Protein AF-K0ES56-F1 (afdb_monomer)

Radius of gyration: 29.02 Å; Cα contacts (8 Å, |Δi|>4): 402; chains: 1; bounding box: 97×45×98 Å

Sequence (326 aa):
MNGPAEAMTGQQAKAPVVPPVAVTPDPGATSAAQTEALGTAVRRTARFLVPAACAVLLVLAQISYPLTSGTGRDRVTVVVVLLSAGTALVHATATRGLRFALGFAVIVSGLGLLAEIVGTATGLPFGCYAYATDRLGPALSGVPLVVALAWTGGLYPVWVVAGLLARGPARRIGLTAIGAVGWDLFLDPQMVADGQWTWCATDAGLPGLAHIPYTNYLGWFGVALVMGALLTVWDRRTAAYAGLDTLSAGLDRTDPGSDPETDVLVPVAVFLWTWLGSALAHAVFLGLPYSACYGGIGLGLLGVPLLLRYRRPHEKRGLRAGRTAR

pLDDT: mean 86.09, std 18.49, range [36.62, 98.81]

Nearest PDB structures (foldseek):
  7a27-assembly1_GGG  TM=2.000E-01  e=6.702E+00  Serratia marcescens
  6ob6-assembly2_B  TM=1.885E-01  e=7.934E+00  Homo sapiens

Structure (mmCIF, N/CA/C/O backbone):
data_AF-K0ES56-F1
#
_entry.id   AF-K0ES56-F1
#
loop_
_atom_site.group_PDB
_atom_site.id
_atom_site.type_symbol
_atom_site.label_atom_id
_atom_site.label_alt_id
_atom_site.label_comp_id
_atom_site.label_asym_id
_atom_site.label_entity_id
_atom_site.label_seq_id
_atom_site.pdbx_PDB_ins_code
_atom_site.Cartn_x
_atom_site.Cartn_y
_atom_site.Cartn_z
_atom_site.occupancy
_atom_site.B_iso_or_equiv
_atom_site.auth_seq_id
_atom_site.auth_comp_id
_atom_site.auth_asym_id
_atom_site.auth_atom_id
_atom_site.pdbx_PDB_model_num
ATOM 1 N N . MET A 1 1 ? -76.521 -5.570 78.004 1.00 42.41 1 MET A N 1
ATOM 2 C CA . MET A 1 1 ? -75.112 -5.503 77.565 1.00 42.41 1 MET A CA 1
ATOM 3 C C . MET A 1 1 ? -75.120 -5.100 76.103 1.00 42.41 1 MET A C 1
ATOM 5 O O . MET A 1 1 ? -75.563 -5.910 75.310 1.00 42.41 1 MET A O 1
ATOM 9 N N . ASN A 1 2 ? -74.802 -3.841 75.792 1.00 44.53 2 ASN A N 1
ATOM 10 C CA . ASN A 1 2 ? -74.449 -3.309 74.464 1.00 44.53 2 ASN A CA 1
ATOM 11 C C . ASN A 1 2 ? -74.170 -1.811 74.666 1.00 44.53 2 ASN A C 1
ATOM 13 O O . ASN A 1 2 ? -75.103 -1.022 74.789 1.00 44.53 2 ASN A O 1
ATOM 17 N N . GLY A 1 3 ? -72.894 -1.450 74.824 1.00 40.41 3 GLY A N 1
ATOM 18 C CA . GLY A 1 3 ? -72.442 -0.056 74.866 1.00 40.41 3 GLY A CA 1
ATOM 19 C C . GLY A 1 3 ? -72.172 0.465 73.448 1.00 40.41 3 GLY A C 1
ATOM 20 O O . GLY A 1 3 ? -71.835 -0.343 72.578 1.00 40.41 3 GLY A O 1
ATOM 21 N N . PRO A 1 4 ? -72.324 1.772 73.178 1.00 53.53 4 PRO A N 1
ATOM 22 C CA . PRO A 1 4 ? -72.030 2.330 71.868 1.00 53.53 4 PRO A CA 1
ATOM 23 C C . PRO A 1 4 ? -70.529 2.618 71.730 1.00 53.53 4 PRO A C 1
ATOM 25 O O . PRO A 1 4 ? -69.885 3.106 72.656 1.00 53.53 4 PRO A O 1
ATOM 28 N N . ALA A 1 5 ? -69.984 2.300 70.558 1.00 49.34 5 ALA A N 1
ATOM 29 C CA . ALA A 1 5 ? -68.616 2.612 70.173 1.00 49.34 5 ALA A CA 1
ATOM 30 C C . ALA A 1 5 ? -68.493 4.103 69.816 1.00 49.34 5 ALA A C 1
ATOM 32 O O . ALA A 1 5 ? -69.126 4.574 68.870 1.00 49.34 5 ALA A O 1
ATOM 33 N N . GLU A 1 6 ? -67.666 4.836 70.562 1.00 47.91 6 GLU A N 1
ATOM 34 C CA . GLU A 1 6 ? -67.209 6.175 70.195 1.00 47.91 6 GLU A CA 1
ATOM 35 C C . GLU A 1 6 ? -66.194 6.082 69.049 1.00 47.91 6 GLU A C 1
ATOM 37 O O . GLU A 1 6 ? -65.133 5.465 69.160 1.00 47.91 6 GLU A O 1
ATOM 42 N N . ALA A 1 7 ? -66.530 6.714 67.926 1.00 48.22 7 ALA A N 1
ATOM 43 C CA . ALA A 1 7 ? -65.630 6.899 66.801 1.00 48.22 7 ALA A CA 1
ATOM 44 C C . ALA A 1 7 ? -64.609 8.003 67.130 1.00 48.22 7 ALA A C 1
ATOM 46 O O . ALA A 1 7 ? -64.919 9.196 67.093 1.00 48.22 7 ALA A O 1
ATOM 47 N N . MET A 1 8 ? -63.369 7.607 67.425 1.00 45.78 8 MET A N 1
ATOM 48 C CA . MET A 1 8 ? -62.225 8.518 67.471 1.00 45.78 8 MET A CA 1
ATOM 49 C C . MET A 1 8 ? -61.918 9.027 66.059 1.00 45.78 8 MET A C 1
ATOM 51 O O . MET A 1 8 ? -61.350 8.320 65.227 1.00 45.78 8 MET A O 1
ATOM 55 N N . THR A 1 9 ? -62.270 10.284 65.797 1.00 47.97 9 THR A N 1
ATOM 56 C CA . THR A 1 9 ? -61.875 10.991 64.575 1.00 47.97 9 THR A CA 1
ATOM 57 C C . THR A 1 9 ? -60.461 11.536 64.779 1.00 47.97 9 THR A C 1
ATOM 59 O O . THR A 1 9 ? -60.264 12.600 65.359 1.00 47.97 9 THR A O 1
ATOM 62 N N . GLY A 1 10 ? -59.453 10.769 64.358 1.00 44.12 10 GLY A N 1
ATOM 63 C CA . GLY A 1 10 ? -58.055 11.198 64.358 1.00 44.12 10 GLY A CA 1
ATOM 64 C C . GLY A 1 10 ? -57.799 12.230 63.261 1.00 44.12 10 GLY A C 1
ATOM 65 O O . GLY A 1 10 ? -57.693 11.888 62.085 1.00 44.12 10 GLY A O 1
ATOM 66 N N . GLN A 1 11 ? -57.685 13.499 63.641 1.00 47.78 11 GLN A N 1
ATOM 67 C CA . GLN A 1 11 ? -57.279 14.582 62.752 1.00 47.78 11 GLN A CA 1
ATOM 68 C C . GLN A 1 11 ? -55.759 14.503 62.524 1.00 47.78 11 GLN A C 1
ATOM 70 O O . GLN A 1 11 ? -54.969 14.979 63.335 1.00 47.78 11 GLN A O 1
ATOM 75 N N . GLN A 1 12 ? -55.335 13.858 61.431 1.00 52.88 12 GLN A N 1
ATOM 76 C CA . GLN A 1 12 ? -53.939 13.892 60.984 1.00 52.88 12 GLN A CA 1
ATOM 77 C C . GLN A 1 12 ? -53.568 15.321 60.564 1.00 52.88 12 GLN A C 1
ATOM 79 O O . GLN A 1 12 ? -54.097 15.861 59.590 1.00 52.88 12 GLN A O 1
ATOM 84 N N . ALA A 1 13 ? -52.641 15.935 61.298 1.00 51.59 13 ALA A N 1
ATOM 85 C CA . ALA A 1 13 ? -52.023 17.197 60.922 1.00 51.59 13 ALA A CA 1
ATOM 86 C C . ALA A 1 13 ? -51.218 17.015 59.620 1.00 51.59 13 ALA A C 1
ATOM 88 O O . ALA A 1 13 ? -50.239 16.269 59.580 1.00 51.59 13 ALA A O 1
ATOM 89 N N . LYS A 1 14 ? -51.632 17.697 58.544 1.00 55.31 14 LYS A N 1
ATOM 90 C CA . LYS A 1 14 ? -50.842 17.832 57.310 1.00 55.31 14 LYS A CA 1
ATOM 91 C C . LYS A 1 14 ? -49.545 18.580 57.632 1.00 55.31 14 LYS A C 1
ATOM 93 O O . LYS A 1 14 ? -49.592 19.751 57.999 1.00 55.31 14 LYS A O 1
ATOM 98 N N . ALA A 1 15 ? -48.401 17.919 57.462 1.00 55.81 15 ALA A N 1
ATOM 99 C CA . ALA A 1 15 ? -47.103 18.586 57.458 1.00 55.81 15 ALA A CA 1
ATOM 100 C C . ALA A 1 15 ? -47.047 19.630 56.319 1.00 55.81 15 ALA A C 1
ATOM 102 O O . ALA A 1 15 ? -47.597 19.379 55.240 1.00 55.81 15 ALA A O 1
ATOM 103 N N . PRO A 1 16 ? -46.410 20.796 56.526 1.00 55.25 16 PRO A N 1
ATOM 104 C CA . PRO A 1 16 ? -46.281 21.805 55.485 1.00 55.25 16 PRO A CA 1
ATOM 105 C C . PRO A 1 16 ? -45.383 21.281 54.358 1.00 55.25 16 PRO A C 1
ATOM 107 O O . PRO A 1 16 ? -44.242 20.879 54.583 1.00 55.25 16 PRO A O 1
ATOM 110 N N . VAL A 1 17 ? -45.907 21.286 53.131 1.00 61.56 17 VAL A N 1
ATOM 111 C CA . VAL A 1 17 ? -45.130 21.019 51.916 1.00 61.56 17 VAL A CA 1
ATOM 112 C C . VAL A 1 17 ? -44.228 22.230 51.678 1.00 61.56 17 VAL A C 1
ATOM 114 O O . VAL A 1 17 ? -44.701 23.286 51.264 1.00 61.56 17 VAL A O 1
ATOM 117 N N . VAL A 1 18 ? -42.937 22.093 51.979 1.00 61.94 18 VAL A N 1
ATOM 118 C CA . VAL A 1 18 ? -41.919 23.089 51.616 1.00 61.94 18 VAL A CA 1
ATOM 119 C C . VAL A 1 18 ? -41.764 23.053 50.088 1.00 61.94 18 VAL A C 1
ATOM 121 O O . VAL A 1 18 ? -41.494 21.977 49.549 1.00 61.94 18 VAL A O 1
ATOM 124 N N . PRO A 1 19 ? -41.960 24.170 49.362 1.00 61.25 19 PRO A N 1
ATOM 125 C CA . PRO A 1 19 ? -41.738 24.190 47.922 1.00 61.25 19 PRO A CA 1
ATOM 126 C C . PRO A 1 19 ? -40.253 23.917 47.634 1.00 61.25 19 PRO A C 1
ATOM 128 O O . PRO A 1 19 ? -39.395 24.372 48.397 1.00 61.25 19 PRO A O 1
ATOM 131 N N . PRO A 1 20 ? -39.915 23.17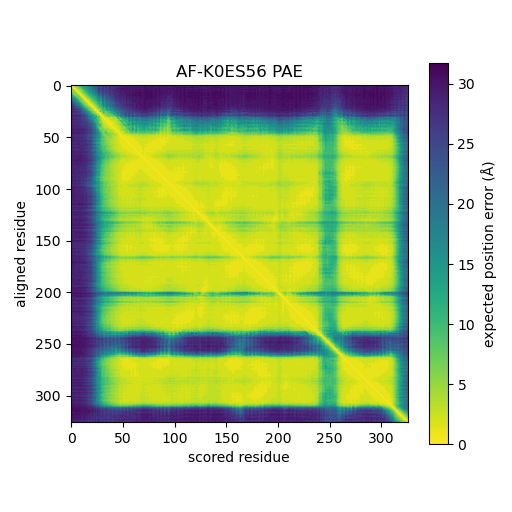9 46.562 1.00 62.56 20 PRO A N 1
ATOM 132 C CA . PRO A 1 20 ? -38.523 22.943 46.213 1.00 62.56 20 PRO A CA 1
ATOM 133 C C . PRO A 1 20 ? -37.823 24.288 45.993 1.00 62.56 20 PRO A C 1
ATOM 135 O O . PRO A 1 20 ? -38.298 25.130 45.230 1.00 62.56 20 PRO A O 1
ATOM 138 N N . VAL A 1 21 ? -36.699 24.493 46.683 1.00 63.44 21 VAL A N 1
ATOM 139 C CA . VAL A 1 21 ? -35.820 25.643 46.456 1.00 63.44 21 VAL A CA 1
ATOM 140 C C . VAL A 1 21 ? -35.365 25.579 45.001 1.00 63.44 21 VAL A C 1
ATOM 142 O O . VAL A 1 21 ? -34.746 24.598 44.588 1.00 63.44 21 VAL A O 1
ATOM 145 N N . ALA A 1 22 ? -35.699 26.602 44.215 1.00 60.28 22 ALA A N 1
ATOM 146 C CA . ALA A 1 22 ? -35.198 26.738 42.857 1.00 60.28 22 ALA A CA 1
ATOM 147 C C . ALA A 1 22 ? -33.674 26.900 42.923 1.00 60.28 22 ALA A C 1
ATOM 149 O O . ALA A 1 22 ? -33.166 27.973 43.244 1.00 60.28 22 ALA A O 1
ATOM 150 N N . VAL A 1 23 ? -32.944 25.814 42.666 1.00 65.06 23 VAL A N 1
ATOM 151 C CA . VAL A 1 23 ? -31.493 25.854 42.485 1.00 65.06 23 VAL A CA 1
ATOM 152 C C . VAL A 1 23 ? -31.241 26.618 41.190 1.00 65.06 23 VAL A C 1
ATOM 154 O O . VAL A 1 23 ? -31.425 26.087 40.096 1.00 65.06 23 VAL A O 1
ATOM 157 N N . THR A 1 24 ? -30.877 27.893 41.306 1.00 64.44 24 THR A N 1
ATOM 158 C CA . THR A 1 24 ? -30.368 28.669 40.175 1.00 64.44 24 THR A CA 1
ATOM 159 C C . THR A 1 24 ? -29.113 27.970 39.650 1.00 64.44 24 THR A C 1
ATOM 161 O O . THR A 1 24 ? -28.205 27.728 40.451 1.00 64.44 24 THR A O 1
ATOM 164 N N . PRO A 1 25 ? -29.042 27.607 38.355 1.00 62.66 25 PRO A N 1
ATOM 165 C CA . PRO A 1 25 ? -27.861 26.953 37.807 1.00 62.66 25 PRO A CA 1
ATOM 166 C C . PRO A 1 25 ? -26.649 27.862 38.011 1.00 62.66 25 PRO A C 1
ATOM 168 O O . PRO A 1 25 ? -26.716 29.054 37.710 1.00 62.66 25 PRO A O 1
ATOM 171 N N . ASP A 1 26 ? -25.563 27.303 38.548 1.00 66.50 26 ASP A N 1
ATOM 172 C CA . ASP A 1 26 ? -24.324 28.041 38.778 1.00 66.50 26 ASP A CA 1
ATOM 173 C C . ASP A 1 26 ? -23.799 28.579 37.428 1.00 66.50 26 ASP A C 1
ATOM 175 O O . ASP A 1 26 ? -23.451 27.787 36.535 1.00 66.50 26 ASP A O 1
ATOM 179 N N . PRO A 1 27 ? -23.754 29.910 37.222 1.00 62.22 27 PRO A N 1
ATOM 180 C CA . PRO A 1 27 ? -23.264 30.487 35.974 1.00 62.22 27 PRO A CA 1
ATOM 181 C C . PRO A 1 27 ? -21.806 30.085 35.686 1.00 62.22 27 PRO A C 1
ATOM 183 O O . PRO A 1 27 ? -21.425 29.981 34.516 1.00 62.22 27 PRO A O 1
ATOM 186 N N . GLY A 1 28 ? -21.009 29.770 36.718 1.00 66.44 28 GLY A N 1
ATOM 187 C CA . GLY A 1 28 ? -19.646 29.257 36.569 1.00 66.44 28 GLY A CA 1
ATOM 188 C C . GLY A 1 28 ? -19.588 27.858 35.946 1.00 66.44 28 GLY A C 1
ATOM 189 O O . GLY A 1 28 ? -18.776 27.615 35.050 1.00 66.44 28 GLY A O 1
ATOM 190 N N . ALA A 1 29 ? -20.495 26.957 36.336 1.00 63.84 29 ALA A N 1
ATOM 191 C CA . ALA A 1 29 ? -20.568 25.600 35.789 1.00 63.84 29 ALA A CA 1
ATOM 192 C C . ALA A 1 29 ? -20.961 25.594 34.300 1.00 63.84 29 ALA A C 1
ATOM 194 O O . ALA A 1 29 ? -20.434 24.810 33.509 1.00 63.84 29 ALA A O 1
ATOM 195 N N . THR A 1 30 ? -21.835 26.522 33.899 1.00 65.00 30 THR A N 1
ATOM 196 C CA . THR A 1 30 ? -22.272 26.666 32.500 1.00 65.00 30 THR A CA 1
ATOM 197 C C . THR A 1 30 ? -21.125 27.153 31.604 1.00 65.00 30 THR A C 1
ATOM 199 O O . THR A 1 30 ? -20.931 26.629 30.508 1.00 65.00 30 THR A O 1
ATOM 202 N N . SER A 1 31 ? -20.313 28.099 32.090 1.00 77.06 31 SER A N 1
ATOM 203 C CA . SER A 1 31 ? -19.128 28.611 31.383 1.00 77.06 31 SER A CA 1
ATOM 204 C C . SER A 1 31 ? -18.031 27.548 31.213 1.00 77.06 31 SER A C 1
ATOM 206 O O . SER A 1 31 ? -17.474 27.386 30.122 1.00 77.06 31 SER A O 1
ATOM 208 N N . ALA A 1 32 ? -17.757 26.759 32.259 1.00 74.62 32 ALA A N 1
ATOM 209 C CA . ALA A 1 32 ? -16.781 25.669 32.199 1.00 74.62 32 ALA A CA 1
ATOM 210 C C . ALA A 1 32 ? -17.197 24.584 31.189 1.00 74.62 32 ALA A C 1
ATOM 212 O O . ALA A 1 32 ? -16.397 24.203 30.334 1.00 74.62 32 ALA A O 1
ATOM 213 N N . ALA A 1 33 ? -18.469 24.167 31.215 1.00 74.88 33 ALA A N 1
ATOM 214 C CA . ALA A 1 33 ? -19.010 23.191 30.270 1.00 74.88 33 ALA A CA 1
ATOM 215 C C . ALA A 1 33 ? -18.971 23.699 28.817 1.00 74.88 33 ALA A C 1
ATOM 217 O O . ALA A 1 33 ? -18.624 22.952 27.904 1.00 74.88 33 ALA A O 1
ATOM 218 N N . GLN A 1 34 ? -19.273 24.982 28.586 1.00 73.81 34 GLN A N 1
ATOM 219 C CA . GLN A 1 34 ? -19.158 25.599 27.259 1.00 73.81 34 GLN A CA 1
ATOM 220 C C . GLN A 1 34 ? -17.704 25.656 26.771 1.00 73.81 34 GLN A C 1
ATOM 222 O O . GLN A 1 34 ? -17.435 25.371 25.603 1.00 73.81 34 GLN A O 1
ATOM 227 N N . THR A 1 35 ? -16.761 25.975 27.659 1.00 77.75 35 THR A N 1
ATOM 228 C CA . THR A 1 35 ? -15.326 26.013 27.341 1.00 77.75 35 THR A CA 1
ATOM 229 C C . THR A 1 35 ? -14.795 24.618 27.001 1.00 77.75 35 THR A C 1
ATOM 231 O O . THR A 1 35 ? -14.059 24.446 26.026 1.00 77.75 35 THR A O 1
ATOM 234 N N . GLU A 1 36 ? -15.210 23.597 27.750 1.00 78.19 36 GLU A N 1
ATOM 235 C CA . GLU A 1 36 ? -14.865 22.200 27.485 1.00 78.19 36 GLU A CA 1
ATOM 236 C C . GLU A 1 36 ? -15.477 21.693 26.169 1.00 78.19 36 GLU A C 1
ATOM 238 O O . GLU A 1 36 ? -14.787 21.048 25.369 1.00 78.19 36 GLU A O 1
ATOM 243 N N . ALA A 1 37 ? -16.736 22.047 25.894 1.00 74.31 37 ALA A N 1
ATOM 244 C CA . ALA A 1 37 ? -17.409 21.731 24.638 1.00 74.31 37 ALA A CA 1
ATOM 245 C C . ALA A 1 37 ? -16.705 22.384 23.437 1.00 74.31 37 ALA A C 1
ATOM 247 O O . ALA A 1 37 ? -16.434 21.709 22.440 1.00 74.31 37 ALA A O 1
ATOM 248 N N . LEU A 1 38 ? -16.331 23.665 23.546 1.00 75.88 38 LEU A N 1
ATOM 249 C CA . LEU A 1 38 ? -15.592 24.380 22.504 1.00 75.88 38 LEU A CA 1
ATOM 250 C C . LEU A 1 38 ? -14.208 23.761 22.275 1.00 75.88 38 LEU A C 1
ATOM 252 O O . LEU A 1 38 ? -13.830 23.496 21.134 1.00 75.88 38 LEU A O 1
ATOM 256 N N . GLY A 1 39 ? -13.466 23.464 23.345 1.00 74.25 39 GLY A N 1
ATOM 257 C CA . GLY A 1 39 ? -12.164 22.803 23.250 1.00 74.25 39 GLY A CA 1
ATOM 258 C C . GLY A 1 39 ? -12.255 21.425 22.590 1.00 74.25 39 GLY A C 1
ATOM 259 O O . GLY A 1 39 ? -11.396 21.053 21.790 1.00 74.25 39 GLY A O 1
ATOM 260 N N . THR A 1 40 ? -13.322 20.677 22.871 1.00 74.31 40 THR A N 1
ATOM 261 C CA . THR A 1 40 ? -13.581 19.369 22.256 1.00 74.31 40 THR A CA 1
ATOM 262 C C . THR A 1 40 ? -13.939 19.502 20.778 1.00 74.31 40 THR A C 1
ATOM 264 O O . THR A 1 40 ? -13.397 18.758 19.958 1.00 74.31 40 THR A O 1
ATOM 267 N N . ALA A 1 41 ? -14.751 20.497 20.411 1.00 73.44 41 ALA A N 1
ATOM 268 C CA . ALA A 1 41 ? -15.061 20.806 19.019 1.00 73.44 41 ALA A CA 1
ATOM 269 C C . ALA A 1 41 ? -13.802 21.200 18.228 1.00 73.44 41 ALA A C 1
ATOM 271 O O . ALA A 1 41 ? -13.544 20.626 17.173 1.00 73.44 41 ALA A O 1
ATOM 272 N N . VAL A 1 42 ? -12.963 22.098 18.760 1.00 75.56 42 VAL A N 1
ATOM 273 C CA . VAL A 1 42 ? -11.698 22.508 18.120 1.00 75.56 42 VAL A CA 1
ATOM 274 C C . VAL A 1 42 ? -10.756 21.318 17.945 1.00 75.56 42 VAL A C 1
ATOM 276 O O . VAL A 1 42 ? -10.216 21.121 16.855 1.00 75.56 42 VAL A O 1
ATOM 279 N N . ARG A 1 43 ? -10.587 20.480 18.979 1.00 74.50 43 ARG A N 1
ATOM 280 C CA . ARG A 1 43 ? -9.770 19.259 18.882 1.00 74.50 43 ARG A CA 1
ATOM 281 C C . ARG A 1 43 ? -10.303 18.311 17.816 1.00 74.50 43 ARG A C 1
ATOM 283 O O . ARG A 1 43 ? -9.506 17.779 17.049 1.00 74.50 43 ARG A O 1
ATOM 290 N N . ARG A 1 44 ? -11.620 18.109 17.733 1.00 71.31 44 ARG A N 1
ATOM 291 C CA . ARG A 1 44 ? -12.225 17.260 16.698 1.00 71.31 44 ARG A CA 1
ATOM 292 C C . ARG A 1 44 ? -11.987 17.829 15.301 1.00 71.31 44 ARG A C 1
ATOM 294 O O . ARG A 1 44 ? -11.562 17.094 14.415 1.00 71.31 44 ARG A O 1
ATOM 301 N N . THR A 1 45 ? -12.192 19.128 15.117 1.00 75.31 45 THR A N 1
ATOM 302 C CA . THR A 1 45 ? -11.944 19.794 13.838 1.00 75.31 45 THR A CA 1
ATOM 303 C C . THR A 1 45 ? -10.476 19.663 13.432 1.00 75.31 45 THR A C 1
ATOM 305 O O . THR A 1 45 ? -10.187 19.238 12.318 1.00 75.31 45 THR A O 1
ATOM 308 N N . ALA A 1 46 ? -9.532 19.915 14.342 1.00 76.75 46 ALA A N 1
ATOM 309 C CA . ALA A 1 46 ? -8.104 19.747 14.074 1.00 76.75 46 ALA A CA 1
ATOM 310 C C . ALA A 1 46 ? -7.723 18.286 13.758 1.00 76.75 46 ALA A C 1
ATOM 312 O O . ALA A 1 46 ? -6.927 18.048 12.848 1.00 76.75 46 ALA A O 1
ATOM 313 N N . ARG A 1 47 ? -8.325 17.303 14.452 1.00 79.88 47 ARG A N 1
ATOM 314 C CA . ARG A 1 47 ? -8.123 15.862 14.194 1.00 79.88 47 ARG A CA 1
ATOM 315 C C . ARG A 1 47 ? -8.463 15.470 12.756 1.00 79.88 47 ARG A C 1
ATOM 317 O O . ARG A 1 47 ? -7.834 14.551 12.247 1.00 79.88 47 ARG A O 1
ATOM 324 N N . PHE A 1 48 ? -9.408 16.154 12.113 1.00 84.62 48 PHE A N 1
ATOM 325 C CA . PHE A 1 48 ? -9.753 15.926 10.709 1.00 84.62 48 PHE A CA 1
ATOM 326 C C . PHE A 1 48 ? -8.965 16.828 9.748 1.00 84.62 48 PHE A C 1
ATOM 328 O O . PHE A 1 48 ? -8.408 16.343 8.763 1.00 84.62 48 PHE A O 1
ATOM 335 N N . LEU A 1 49 ? -8.879 18.132 10.036 1.00 90.88 49 LEU A N 1
ATOM 336 C CA . LEU A 1 49 ? -8.280 19.113 9.128 1.00 90.88 49 LEU A CA 1
ATOM 337 C C . LEU A 1 49 ? -6.793 18.862 8.875 1.00 90.88 49 LEU A C 1
ATOM 339 O O . LEU A 1 49 ? -6.346 19.040 7.746 1.00 90.88 49 LEU A O 1
ATOM 343 N N . VAL A 1 50 ? -6.025 18.438 9.886 1.00 92.81 50 VAL A N 1
ATOM 344 C CA . VAL A 1 50 ? -4.582 18.215 9.706 1.00 92.81 50 VAL A CA 1
ATOM 345 C C . VAL A 1 50 ? -4.315 17.023 8.772 1.00 92.81 50 VAL A C 1
ATOM 347 O O . VAL A 1 50 ? -3.635 17.229 7.766 1.00 92.81 50 VAL A O 1
ATOM 350 N N . PRO A 1 51 ? -4.874 15.811 8.993 1.00 93.81 51 PRO A N 1
ATOM 351 C CA . PRO A 1 51 ? -4.729 14.736 8.014 1.00 93.81 51 PRO A CA 1
ATOM 352 C C . PRO A 1 51 ? -5.302 15.088 6.634 1.00 93.81 51 PRO A C 1
ATOM 354 O O . PRO A 1 51 ? -4.712 14.703 5.627 1.00 93.81 51 PRO A O 1
ATOM 357 N N . ALA A 1 52 ? -6.416 15.826 6.566 1.00 95.94 52 ALA A N 1
ATOM 358 C CA . ALA A 1 52 ? -6.998 16.249 5.293 1.00 95.94 52 ALA A CA 1
ATOM 359 C C . ALA A 1 52 ? -6.060 17.190 4.517 1.00 95.94 52 ALA A C 1
ATOM 361 O O . ALA A 1 52 ? -5.856 16.997 3.321 1.00 95.94 52 ALA A O 1
ATOM 362 N N . ALA A 1 53 ? -5.431 18.157 5.191 1.00 97.12 53 ALA A N 1
ATOM 363 C CA . ALA A 1 53 ? -4.440 19.037 4.579 1.00 97.12 53 ALA A CA 1
ATOM 364 C C . ALA A 1 53 ? -3.224 18.249 4.065 1.00 97.12 53 ALA A C 1
ATOM 366 O O . ALA A 1 53 ? -2.793 18.461 2.931 1.00 97.12 53 ALA A O 1
ATOM 367 N N . CYS A 1 54 ? -2.712 17.290 4.847 1.00 97.62 54 CYS A N 1
ATOM 368 C CA . CYS A 1 54 ? -1.641 16.397 4.398 1.00 97.62 54 CYS A CA 1
ATOM 369 C C . CYS A 1 54 ? -2.051 15.580 3.160 1.00 97.62 54 CYS A C 1
ATOM 371 O O . CYS A 1 54 ? -1.269 15.475 2.218 1.00 97.62 54 CYS A O 1
ATOM 373 N N . ALA A 1 55 ? -3.287 15.070 3.121 1.00 98.31 55 ALA A N 1
ATOM 374 C CA . ALA A 1 55 ? -3.808 14.327 1.977 1.00 98.31 55 ALA A CA 1
ATOM 375 C C . ALA A 1 55 ? -3.948 15.200 0.720 1.00 98.31 55 ALA A C 1
ATOM 377 O O . ALA A 1 55 ? -3.612 14.750 -0.371 1.00 98.31 55 ALA A O 1
ATOM 378 N N . VAL A 1 56 ? -4.382 16.458 0.850 1.00 98.44 56 VAL A N 1
ATOM 379 C CA . VAL A 1 56 ? -4.426 17.403 -0.281 1.00 98.44 56 VAL A CA 1
ATOM 380 C C . VAL A 1 56 ? -3.019 17.664 -0.819 1.00 98.44 56 VAL A C 1
ATOM 382 O O . VAL A 1 56 ? -2.804 17.592 -2.026 1.00 98.44 56 VAL A O 1
ATOM 385 N N . LEU A 1 57 ? -2.042 17.905 0.059 1.00 98.56 57 LEU A N 1
ATOM 386 C CA . LEU A 1 57 ? -0.647 18.079 -0.355 1.00 98.56 57 LEU A CA 1
ATOM 387 C C . LEU A 1 57 ? -0.092 16.820 -1.035 1.00 98.56 57 LEU A C 1
ATOM 389 O O . LEU A 1 57 ? 0.603 16.933 -2.042 1.00 98.56 57 LEU A O 1
ATOM 393 N N . LEU A 1 58 ? -0.430 15.630 -0.526 1.00 98.75 58 LEU A N 1
ATOM 394 C CA . LEU A 1 58 ? -0.076 14.355 -1.151 1.00 98.75 58 LEU A CA 1
ATOM 395 C C . LEU A 1 58 ? -0.645 14.250 -2.571 1.00 98.75 58 LEU A C 1
ATOM 397 O O . LEU A 1 58 ? 0.092 13.907 -3.491 1.00 98.75 58 LEU A O 1
ATOM 401 N N . VAL A 1 59 ? -1.927 14.572 -2.759 1.00 98.69 59 VAL A N 1
ATOM 402 C CA . VAL A 1 59 ? -2.581 14.566 -4.077 1.00 98.69 59 VAL A CA 1
ATOM 403 C C . VAL A 1 59 ? -1.865 15.516 -5.036 1.00 98.69 59 VAL A C 1
ATOM 405 O O . VAL A 1 59 ? -1.521 15.121 -6.147 1.00 98.69 59 VAL A O 1
ATOM 408 N N . LEU A 1 60 ? -1.569 16.743 -4.599 1.00 98.44 60 LEU A N 1
ATOM 409 C CA . LEU A 1 60 ? -0.847 17.727 -5.412 1.00 98.44 60 LEU A CA 1
ATOM 410 C C . LEU A 1 60 ? 0.563 17.244 -5.791 1.00 98.44 60 LEU A C 1
ATOM 412 O O . LEU A 1 60 ? 0.979 17.409 -6.937 1.00 98.44 60 LEU A O 1
ATOM 416 N N . ALA A 1 61 ? 1.279 16.602 -4.864 1.00 98.50 61 ALA A N 1
ATOM 417 C CA . ALA A 1 61 ? 2.586 16.007 -5.138 1.00 98.50 61 ALA A CA 1
ATOM 418 C C . ALA A 1 61 ? 2.497 14.815 -6.109 1.00 98.50 61 ALA A C 1
ATOM 420 O O . ALA A 1 61 ? 3.362 14.637 -6.960 1.00 98.50 61 ALA A O 1
ATOM 421 N N . GLN A 1 62 ? 1.438 14.008 -6.038 1.00 98.44 62 GLN A N 1
ATOM 422 C CA . GLN A 1 62 ? 1.226 12.917 -6.993 1.00 98.44 62 GLN A CA 1
ATOM 423 C C . GLN A 1 62 ? 0.859 13.432 -8.390 1.00 98.44 62 GLN A C 1
ATOM 425 O O . GLN A 1 62 ? 1.297 12.847 -9.377 1.00 98.44 62 GLN A O 1
ATOM 430 N N . ILE A 1 63 ? 0.129 14.549 -8.493 1.00 98.19 63 ILE A N 1
ATOM 431 C CA . ILE A 1 63 ? -0.155 15.214 -9.775 1.00 98.19 63 ILE A CA 1
ATOM 432 C C . ILE A 1 63 ? 1.131 15.742 -10.422 1.00 98.19 63 ILE A C 1
ATOM 434 O O . ILE A 1 63 ? 1.255 15.702 -11.644 1.00 98.19 63 ILE A O 1
ATOM 438 N N . SER A 1 64 ? 2.109 16.208 -9.638 1.00 97.94 64 SER A N 1
ATOM 439 C CA . SER A 1 64 ? 3.372 16.711 -10.192 1.00 97.94 64 SER A CA 1
ATOM 440 C C . SER A 1 64 ? 4.328 15.607 -10.662 1.00 97.94 64 SER A C 1
ATOM 442 O O . SER A 1 64 ? 5.213 15.884 -11.472 1.00 97.94 64 SER A O 1
ATOM 444 N N . TYR A 1 65 ? 4.144 14.353 -10.232 1.00 98.19 65 TYR A N 1
ATOM 445 C CA . TYR A 1 65 ? 4.998 13.229 -10.638 1.00 98.19 65 TYR A CA 1
ATOM 446 C C . TYR A 1 65 ? 5.069 13.033 -12.168 1.00 98.19 65 TYR A C 1
ATOM 448 O O . TYR A 1 65 ? 6.173 13.109 -12.713 1.00 98.19 65 TYR A O 1
ATOM 456 N N . PRO A 1 66 ? 3.949 12.858 -12.905 1.00 96.94 66 PRO A N 1
ATOM 457 C CA . PRO A 1 66 ? 3.998 12.737 -14.365 1.00 96.94 66 PRO A CA 1
ATOM 458 C C . PRO A 1 66 ? 4.470 14.016 -15.075 1.00 96.94 66 PRO A C 1
ATOM 460 O O . PRO A 1 66 ? 4.865 13.956 -16.235 1.00 96.94 66 PRO A O 1
ATOM 463 N N . LEU A 1 67 ? 4.448 15.168 -14.395 1.00 96.62 67 LEU A N 1
ATOM 464 C CA . LEU A 1 67 ? 4.863 16.468 -14.939 1.00 96.62 67 LEU A CA 1
ATOM 465 C C . LEU A 1 67 ? 6.361 16.753 -14.748 1.00 96.62 67 LEU A C 1
ATOM 467 O O . LEU A 1 67 ? 6.849 17.801 -15.167 1.00 96.62 67 LEU A O 1
ATOM 471 N N . THR A 1 68 ? 7.093 15.850 -14.097 1.00 97.56 68 THR A N 1
ATOM 472 C CA . THR A 1 68 ? 8.528 15.986 -13.820 1.00 97.56 68 THR A CA 1
ATOM 473 C C . THR A 1 68 ? 9.308 14.813 -14.404 1.00 97.56 68 THR A C 1
ATOM 475 O O . THR A 1 68 ? 8.736 13.776 -14.738 1.00 97.56 68 THR A O 1
ATOM 478 N N . SER A 1 69 ? 10.626 14.966 -14.541 1.00 96.25 69 SER A N 1
ATOM 479 C CA . SER A 1 69 ? 11.545 13.928 -15.029 1.00 96.25 69 SER A CA 1
ATOM 480 C C . SER A 1 69 ? 12.906 14.013 -14.330 1.00 96.25 69 SER A C 1
ATOM 482 O O . SER A 1 69 ? 13.251 15.049 -13.751 1.00 96.25 69 SER A O 1
ATOM 484 N N . GLY A 1 70 ? 13.690 12.931 -14.390 1.00 95.81 70 GLY A N 1
ATOM 485 C CA . GLY A 1 70 ? 15.043 12.866 -13.827 1.00 95.81 70 GLY A CA 1
ATOM 486 C C . GLY A 1 70 ? 15.085 13.215 -12.336 1.00 95.81 70 GLY A C 1
ATOM 487 O O . GLY A 1 70 ? 14.200 12.836 -11.574 1.00 95.81 70 GLY A O 1
ATOM 488 N N . THR A 1 71 ? 16.069 14.015 -11.925 1.00 95.81 71 THR A N 1
ATOM 489 C CA . THR A 1 71 ? 16.251 14.415 -10.516 1.00 95.81 71 THR A CA 1
ATOM 490 C C . THR A 1 71 ? 15.060 15.187 -9.939 1.00 95.81 71 THR A C 1
ATOM 492 O O . THR A 1 71 ? 14.807 15.133 -8.735 1.00 95.81 71 THR A O 1
ATOM 495 N N . GLY A 1 72 ? 14.301 15.903 -10.777 1.00 97.38 72 GLY A N 1
ATOM 496 C CA . GLY A 1 72 ? 13.061 16.555 -10.357 1.00 97.38 72 GLY A CA 1
ATOM 497 C C . GLY A 1 72 ? 12.014 15.535 -9.915 1.00 97.38 72 GLY A C 1
ATOM 498 O O . GLY A 1 72 ? 11.406 15.695 -8.858 1.00 97.38 72 GLY A O 1
ATOM 499 N N . ARG A 1 73 ? 11.869 14.448 -10.678 1.00 97.75 73 ARG A N 1
ATOM 500 C CA . ARG A 1 73 ? 10.958 13.347 -10.357 1.00 97.75 73 ARG A CA 1
ATOM 501 C C . ARG A 1 73 ? 11.435 12.532 -9.155 1.00 97.75 73 ARG A C 1
ATOM 503 O O . ARG A 1 73 ? 10.605 12.149 -8.334 1.00 97.75 73 ARG A O 1
ATOM 510 N N . ASP A 1 74 ? 12.745 12.358 -8.979 1.00 97.88 74 ASP A N 1
ATOM 511 C CA . ASP A 1 74 ? 13.313 11.735 -7.770 1.00 97.88 74 ASP A CA 1
ATOM 512 C C . ASP A 1 74 ? 12.881 12.503 -6.510 1.00 97.88 74 ASP A C 1
ATOM 514 O O . ASP A 1 74 ? 12.360 11.927 -5.552 1.00 97.88 74 ASP A O 1
ATOM 518 N N . ARG A 1 75 ? 12.993 13.838 -6.537 1.00 97.94 75 ARG A N 1
ATOM 519 C CA . ARG A 1 75 ? 12.546 14.704 -5.432 1.00 97.94 75 ARG A CA 1
ATOM 520 C C . ARG A 1 75 ? 11.043 14.612 -5.199 1.00 97.94 75 ARG A C 1
ATOM 522 O O . ARG A 1 75 ? 10.620 14.511 -4.049 1.00 97.94 75 ARG A O 1
ATOM 529 N N . VAL A 1 76 ? 10.238 14.630 -6.265 1.00 98.31 76 VAL A N 1
ATOM 530 C CA . VAL A 1 76 ? 8.781 14.456 -6.149 1.00 98.31 76 VAL A CA 1
ATOM 531 C C . VAL A 1 76 ? 8.448 13.098 -5.533 1.00 98.31 76 VAL A C 1
ATOM 533 O O . VAL A 1 76 ? 7.603 13.042 -4.648 1.00 98.31 76 VAL A O 1
ATOM 536 N N . THR A 1 77 ? 9.147 12.028 -5.913 1.00 98.25 77 THR A N 1
ATOM 537 C CA . THR A 1 77 ? 8.970 10.683 -5.339 1.00 98.25 77 THR A CA 1
ATOM 538 C C . THR A 1 77 ? 9.196 10.692 -3.833 1.00 98.25 77 THR A C 1
ATOM 540 O O . THR A 1 77 ? 8.338 10.238 -3.077 1.00 98.25 77 THR A O 1
ATOM 543 N N . VAL A 1 78 ? 10.302 11.286 -3.374 1.00 98.31 78 VAL A N 1
ATOM 544 C CA . VAL A 1 78 ? 10.588 11.429 -1.939 1.00 98.31 78 VAL A CA 1
ATOM 545 C C . VAL A 1 78 ? 9.486 12.230 -1.239 1.00 98.31 78 VAL A C 1
ATOM 547 O O . VAL A 1 78 ? 8.983 11.802 -0.202 1.00 98.31 78 VAL A O 1
ATOM 550 N N . VAL A 1 79 ? 9.050 13.356 -1.814 1.00 98.50 79 VAL A N 1
ATOM 551 C CA . VAL A 1 79 ? 7.965 14.179 -1.253 1.00 98.50 79 VAL A CA 1
ATOM 552 C C . VAL A 1 79 ? 6.648 13.402 -1.172 1.00 98.50 79 VAL A C 1
ATOM 554 O O . VAL A 1 79 ? 5.988 13.445 -0.136 1.00 98.50 79 VAL A O 1
ATOM 557 N N . VAL A 1 80 ? 6.279 12.654 -2.215 1.00 98.62 80 VAL A N 1
ATOM 558 C CA . VAL A 1 80 ? 5.079 11.804 -2.238 1.00 98.62 80 VAL A CA 1
ATOM 559 C C . VAL A 1 80 ? 5.141 10.763 -1.127 1.00 98.62 80 VAL A C 1
ATOM 561 O O . VAL A 1 80 ? 4.169 10.603 -0.392 1.00 98.62 80 VAL A O 1
ATOM 564 N N . VAL A 1 81 ? 6.277 10.090 -0.954 1.00 98.56 81 VAL A N 1
ATOM 565 C CA . VAL A 1 81 ? 6.432 9.078 0.095 1.00 98.56 81 VAL A CA 1
ATOM 566 C C . VAL A 1 81 ? 6.341 9.699 1.488 1.00 98.56 81 VAL A C 1
ATOM 568 O O . VAL A 1 81 ? 5.604 9.192 2.335 1.00 98.56 81 VAL A O 1
ATOM 571 N N . LEU A 1 82 ? 7.030 10.818 1.728 1.00 98.50 82 LEU A N 1
ATOM 572 C CA . LEU A 1 82 ? 6.993 11.513 3.015 1.00 98.50 82 LEU A CA 1
ATOM 573 C C . LEU A 1 82 ? 5.589 12.029 3.346 1.00 98.50 82 LEU A C 1
ATOM 575 O O . LEU A 1 82 ? 5.130 11.867 4.475 1.00 98.50 82 LEU A O 1
ATOM 579 N N . LEU A 1 83 ? 4.877 12.601 2.371 1.00 98.62 83 LEU A N 1
ATOM 580 C CA . LEU A 1 83 ? 3.496 13.051 2.550 1.00 98.62 83 LEU A CA 1
ATOM 581 C C . LEU A 1 83 ? 2.532 11.878 2.727 1.00 98.62 83 LEU A C 1
ATOM 583 O O . LEU A 1 83 ? 1.597 11.986 3.517 1.00 98.62 83 LEU A O 1
ATOM 587 N N . SER A 1 84 ? 2.753 10.752 2.049 1.00 98.62 84 SER A N 1
ATOM 588 C CA . SER A 1 84 ? 1.925 9.552 2.184 1.00 98.62 84 SER A CA 1
ATOM 589 C C . SER A 1 84 ? 2.075 8.932 3.573 1.00 98.62 84 SER A C 1
ATOM 591 O O . SER A 1 84 ? 1.087 8.783 4.297 1.00 98.62 84 SER A O 1
ATOM 593 N N . ALA A 1 85 ? 3.314 8.678 4.005 1.00 98.62 85 ALA A N 1
ATOM 594 C CA . ALA A 1 85 ? 3.608 8.191 5.348 1.00 98.62 85 ALA A CA 1
ATOM 595 C C . ALA A 1 85 ? 3.166 9.196 6.424 1.00 98.62 85 ALA A C 1
ATOM 597 O O . ALA A 1 85 ? 2.548 8.816 7.416 1.00 98.62 85 ALA A O 1
ATOM 598 N N . GLY A 1 86 ? 3.410 10.491 6.210 1.00 98.44 86 GLY A N 1
ATOM 599 C CA . GLY A 1 86 ? 2.977 11.561 7.105 1.00 98.44 86 GLY A CA 1
ATOM 600 C C . GLY A 1 86 ? 1.458 11.607 7.262 1.00 98.44 86 GLY A C 1
ATOM 601 O O . GLY A 1 86 ? 0.958 11.586 8.383 1.00 98.44 86 GLY A O 1
ATOM 602 N N . THR A 1 87 ? 0.712 11.575 6.155 1.00 98.38 87 THR A N 1
ATOM 603 C CA . THR A 1 87 ? -0.760 11.531 6.165 1.00 98.38 87 THR A CA 1
ATOM 604 C C . THR A 1 87 ? -1.259 10.314 6.939 1.00 98.38 87 THR A C 1
ATOM 606 O O . THR A 1 87 ? -2.125 10.450 7.806 1.00 98.38 87 THR A O 1
ATOM 609 N N . ALA A 1 88 ? -0.677 9.137 6.685 1.00 97.81 88 ALA A N 1
ATOM 610 C CA . ALA A 1 88 ? -1.014 7.905 7.389 1.00 97.81 88 ALA A CA 1
ATOM 611 C C . ALA A 1 88 ? -0.789 8.020 8.905 1.00 97.81 88 ALA A C 1
ATOM 613 O O . ALA A 1 88 ? -1.681 7.699 9.691 1.00 97.81 88 ALA A O 1
ATOM 614 N N . LEU A 1 89 ? 0.374 8.515 9.333 1.00 97.81 89 LEU A N 1
ATOM 615 C CA . LEU A 1 89 ? 0.748 8.588 10.747 1.00 97.81 89 LEU A CA 1
ATOM 616 C C . LEU A 1 89 ? 0.017 9.696 11.506 1.00 97.81 89 LEU A 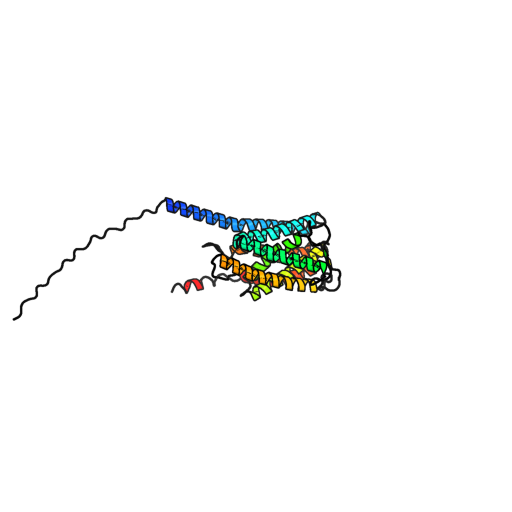C 1
ATOM 618 O O . LEU A 1 89 ? -0.378 9.482 12.655 1.00 97.81 89 LEU A O 1
ATOM 622 N N . VAL A 1 90 ? -0.219 10.850 10.878 1.00 96.06 90 VAL A N 1
ATOM 623 C CA . VAL A 1 90 ? -1.041 11.924 11.454 1.00 96.06 90 VAL A CA 1
ATOM 624 C C . VAL A 1 90 ? -2.474 11.429 11.630 1.00 96.06 90 VAL A C 1
ATOM 626 O O . VAL A 1 90 ? -3.026 11.544 12.726 1.00 96.06 90 VAL A O 1
ATOM 629 N N . HIS A 1 91 ? -3.053 10.799 10.604 1.00 93.94 91 HIS A N 1
ATOM 630 C CA . HIS A 1 91 ? -4.391 10.221 10.699 1.00 93.94 91 HIS A CA 1
ATOM 631 C C . HIS A 1 91 ? -4.471 9.134 11.779 1.00 93.94 91 HIS A C 1
ATOM 633 O O . HIS A 1 91 ? -5.372 9.145 12.620 1.00 93.94 91 HIS A O 1
ATOM 639 N N . ALA A 1 92 ? -3.506 8.212 11.805 1.00 93.19 92 ALA A N 1
ATOM 640 C CA . ALA A 1 92 ? -3.430 7.152 12.804 1.00 93.19 92 ALA A CA 1
ATOM 641 C C . ALA A 1 92 ? -3.289 7.708 14.225 1.00 93.19 92 ALA A C 1
ATOM 643 O O . ALA A 1 92 ? -3.903 7.184 15.150 1.00 93.19 92 ALA A O 1
ATOM 644 N N . THR A 1 93 ? -2.526 8.783 14.408 1.00 91.81 93 THR A N 1
ATOM 645 C CA . THR A 1 93 ? -2.362 9.437 15.710 1.00 91.81 93 THR A CA 1
ATOM 646 C C . THR A 1 93 ? -3.650 10.130 16.144 1.00 91.81 93 THR A C 1
ATOM 648 O O . THR A 1 93 ? -4.067 9.973 17.291 1.00 91.81 93 THR A O 1
ATOM 651 N N . ALA A 1 94 ? -4.316 10.840 15.231 1.00 87.12 94 ALA A N 1
ATOM 652 C CA . ALA A 1 94 ? -5.565 11.545 15.507 1.00 87.12 94 ALA A CA 1
ATOM 653 C C . ALA A 1 94 ? -6.705 10.589 15.896 1.00 87.12 94 ALA A C 1
ATOM 655 O O . ALA A 1 94 ? -7.439 10.863 16.845 1.00 87.12 94 ALA A O 1
ATOM 656 N N . THR A 1 95 ? -6.813 9.449 15.208 1.00 84.94 95 THR A N 1
ATOM 657 C CA . THR A 1 95 ? -7.938 8.507 15.357 1.00 84.94 95 THR A CA 1
ATOM 658 C C . THR A 1 95 ? -7.650 7.340 16.293 1.00 84.94 95 THR A C 1
ATOM 660 O O . THR A 1 95 ? -8.554 6.883 16.978 1.00 84.94 95 THR A O 1
ATOM 663 N N . ARG A 1 96 ? -6.401 6.855 16.367 1.00 85.06 96 ARG A N 1
ATOM 664 C CA . ARG A 1 96 ? -5.975 5.680 17.161 1.00 85.06 96 ARG A CA 1
ATOM 665 C C . ARG A 1 96 ? -4.814 5.946 18.117 1.00 85.06 96 ARG A C 1
ATOM 667 O O . ARG A 1 96 ? -4.394 5.052 18.854 1.00 85.06 96 ARG A O 1
ATOM 674 N N . GLY A 1 97 ? -4.374 7.195 18.220 1.00 87.50 97 GLY A N 1
ATOM 675 C CA . GLY A 1 97 ? -3.399 7.633 19.209 1.00 87.50 97 GLY A CA 1
ATOM 676 C C . GLY A 1 97 ? -1.967 7.302 18.817 1.00 87.50 97 GLY A C 1
ATOM 677 O O . GLY A 1 97 ? -1.696 6.402 18.021 1.00 87.50 97 GLY A O 1
ATOM 678 N N . LEU A 1 98 ? -1.035 8.027 19.434 1.00 91.19 98 LEU A N 1
ATOM 679 C CA . LEU A 1 98 ? 0.387 7.940 19.109 1.00 91.19 98 LEU A CA 1
ATOM 680 C C . LEU A 1 98 ? 0.937 6.517 19.269 1.00 91.19 98 LEU A C 1
ATOM 682 O O . LEU A 1 98 ? 1.696 6.050 18.428 1.00 91.19 98 LEU A O 1
ATOM 686 N N . ARG A 1 99 ? 0.505 5.787 20.307 1.00 93.06 99 ARG A N 1
ATOM 687 C CA . ARG A 1 99 ? 0.939 4.400 20.536 1.00 93.06 99 ARG A CA 1
ATOM 688 C C . ARG A 1 99 ? 0.570 3.486 19.367 1.00 93.06 99 ARG A C 1
ATOM 690 O O . ARG A 1 99 ? 1.409 2.704 18.930 1.00 93.06 99 ARG A O 1
ATOM 697 N N . PHE A 1 100 ? -0.655 3.593 18.844 1.00 93.44 100 PHE A N 1
ATOM 698 C CA . PHE A 1 100 ? -1.044 2.821 17.666 1.00 93.44 100 PHE A CA 1
ATOM 699 C C . PHE A 1 100 ? -0.196 3.222 16.459 1.00 93.44 100 PHE A C 1
ATOM 701 O O . PHE A 1 100 ? 0.367 2.341 15.817 1.00 93.44 100 PHE A O 1
ATOM 708 N N . ALA A 1 101 ? -0.070 4.526 16.189 1.00 95.62 101 ALA A N 1
ATOM 709 C CA . ALA A 1 101 ? 0.655 5.045 15.031 1.00 95.62 101 ALA A CA 1
ATOM 710 C C . ALA A 1 101 ? 2.131 4.614 15.013 1.00 95.62 101 ALA A C 1
ATOM 712 O O . ALA A 1 101 ? 2.611 4.137 13.989 1.00 95.62 101 ALA A O 1
ATOM 713 N N . LEU A 1 102 ? 2.827 4.698 16.151 1.00 97.38 102 LEU A N 1
ATOM 714 C CA . LEU A 1 102 ? 4.218 4.252 16.266 1.00 97.38 102 LEU A CA 1
ATOM 715 C C . LEU A 1 102 ? 4.354 2.745 16.042 1.00 97.38 102 LEU A C 1
ATOM 717 O O . LEU A 1 102 ? 5.228 2.317 15.297 1.00 97.38 102 LEU A O 1
ATOM 721 N N . GLY A 1 103 ? 3.478 1.932 16.638 1.00 97.81 103 GLY A N 1
ATOM 722 C CA . GLY A 1 103 ? 3.518 0.489 16.401 1.00 97.81 103 GLY A CA 1
ATOM 723 C C . GLY A 1 103 ? 3.155 0.114 14.962 1.00 97.81 103 GLY A C 1
ATOM 724 O O . GLY A 1 103 ? 3.762 -0.798 14.414 1.00 97.81 103 GLY A O 1
ATOM 725 N N . PHE A 1 104 ? 2.242 0.851 14.318 1.00 97.56 104 PHE A N 1
ATOM 726 C CA . PHE A 1 104 ? 1.961 0.696 12.890 1.00 97.56 104 PHE A CA 1
ATOM 727 C C . PHE A 1 104 ? 3.217 0.979 12.058 1.00 97.56 104 PHE A C 1
ATOM 729 O O . PHE A 1 104 ? 3.599 0.134 11.255 1.00 97.56 104 PHE A O 1
ATOM 736 N N . ALA A 1 105 ? 3.887 2.113 12.294 1.00 98.44 105 ALA A N 1
ATOM 737 C CA . ALA A 1 105 ? 5.116 2.477 11.590 1.00 98.44 105 ALA A CA 1
ATOM 738 C C . ALA A 1 105 ? 6.208 1.416 11.771 1.00 98.44 105 ALA A C 1
ATOM 740 O O . ALA A 1 105 ? 6.789 0.955 10.798 1.00 98.44 105 ALA A O 1
ATOM 741 N N . VAL A 1 106 ? 6.457 0.980 13.010 1.00 98.50 106 VAL A N 1
ATOM 742 C CA . VAL A 1 106 ? 7.488 -0.026 13.303 1.00 98.50 106 VAL A CA 1
ATOM 743 C C . VAL A 1 106 ? 7.167 -1.363 12.640 1.00 98.50 106 VAL A C 1
ATOM 745 O O . VAL A 1 106 ? 8.055 -1.965 12.048 1.00 98.50 106 VAL A O 1
ATOM 748 N N . ILE A 1 107 ? 5.914 -1.825 12.700 1.00 98.62 107 ILE A N 1
ATOM 749 C CA . ILE A 1 107 ? 5.522 -3.084 12.056 1.00 98.62 107 ILE A CA 1
ATOM 750 C C . ILE A 1 107 ? 5.676 -2.967 10.541 1.00 98.62 107 ILE A C 1
ATOM 752 O O . ILE A 1 107 ? 6.306 -3.821 9.933 1.00 98.62 107 ILE A O 1
ATOM 756 N N . VAL A 1 108 ? 5.116 -1.929 9.925 1.00 98.62 108 VAL A N 1
ATOM 757 C CA . VAL A 1 108 ? 5.017 -1.848 8.464 1.00 98.62 108 VAL A CA 1
ATOM 758 C C . VAL A 1 108 ? 6.340 -1.420 7.837 1.00 98.62 108 VAL A C 1
ATOM 760 O O . VAL A 1 108 ? 6.866 -2.130 6.987 1.00 98.62 108 VAL A O 1
ATOM 763 N N . SER A 1 109 ? 6.935 -0.317 8.289 1.00 98.38 109 SER A N 1
ATOM 764 C CA . SER A 1 109 ? 8.239 0.119 7.781 1.00 98.38 109 SER A CA 1
ATOM 765 C C . SER A 1 109 ? 9.368 -0.816 8.211 1.00 98.38 109 SER A C 1
ATOM 767 O O . SER A 1 109 ? 10.275 -1.051 7.420 1.00 98.38 109 SER A O 1
ATOM 769 N N . GLY A 1 110 ? 9.317 -1.387 9.420 1.00 98.38 110 GLY A N 1
ATOM 770 C CA . GLY A 1 110 ? 10.330 -2.338 9.885 1.00 98.38 110 GLY A CA 1
ATOM 771 C C . GLY A 1 110 ? 10.298 -3.662 9.122 1.00 98.38 110 GLY A C 1
ATOM 772 O O . GLY A 1 110 ? 11.339 -4.084 8.625 1.00 98.38 110 GLY A O 1
ATOM 773 N N . LEU A 1 111 ? 9.128 -4.305 8.980 1.00 98.25 111 LEU A N 1
ATOM 774 C CA . LEU A 1 111 ? 9.038 -5.543 8.190 1.00 98.25 111 LEU A CA 1
ATOM 775 C C . LEU A 1 111 ? 9.273 -5.285 6.703 1.00 98.25 111 LEU A C 1
ATOM 777 O O . LEU A 1 111 ? 9.884 -6.131 6.061 1.00 98.25 111 LEU A O 1
ATOM 781 N N . GLY A 1 112 ? 8.815 -4.148 6.170 1.00 97.88 112 GLY A N 1
ATOM 782 C CA . GLY A 1 112 ? 9.062 -3.772 4.779 1.00 97.88 112 GLY A CA 1
ATOM 783 C C . GLY A 1 112 ? 10.559 -3.666 4.521 1.00 97.88 112 GLY A C 1
ATOM 784 O O . GLY A 1 112 ? 11.089 -4.401 3.701 1.00 97.88 112 GLY A O 1
ATOM 785 N N . LEU A 1 113 ? 11.270 -2.858 5.312 1.00 97.94 113 LEU A N 1
ATOM 786 C CA . LEU A 1 113 ? 12.721 -2.710 5.193 1.00 97.94 113 LEU A CA 1
ATOM 787 C C . LEU A 1 113 ? 13.472 -4.031 5.391 1.00 97.94 113 LEU A C 1
ATOM 789 O O . LEU A 1 113 ? 14.408 -4.317 4.652 1.00 97.94 113 LEU A O 1
ATOM 793 N N . LEU A 1 114 ? 13.071 -4.852 6.366 1.00 98.12 114 LEU A N 1
ATOM 794 C CA . LEU A 1 114 ? 13.687 -6.162 6.574 1.00 98.12 114 LEU A CA 1
ATOM 795 C C . LEU A 1 114 ? 13.495 -7.071 5.356 1.00 98.12 114 LEU A C 1
ATOM 797 O O . LEU A 1 114 ? 14.451 -7.711 4.923 1.00 98.12 114 LEU A O 1
ATOM 801 N N . ALA A 1 115 ? 12.279 -7.124 4.809 1.00 98.19 115 ALA A N 1
ATOM 802 C CA . ALA A 1 115 ? 11.987 -7.915 3.624 1.00 98.19 115 ALA A CA 1
ATOM 803 C C . ALA A 1 115 ? 12.822 -7.436 2.432 1.00 98.19 115 ALA A C 1
ATOM 805 O O . ALA A 1 115 ? 13.422 -8.264 1.762 1.00 98.19 115 ALA A O 1
ATOM 806 N N . GLU A 1 116 ? 12.942 -6.124 2.225 1.00 97.81 116 GLU A N 1
ATOM 807 C CA . GLU A 1 116 ? 13.767 -5.532 1.163 1.00 97.81 116 GLU A CA 1
ATOM 808 C C . GLU A 1 116 ? 15.253 -5.876 1.307 1.00 97.81 116 GLU A C 1
ATOM 810 O O . GLU A 1 116 ? 15.911 -6.232 0.333 1.00 97.81 116 GLU A O 1
ATOM 815 N N . ILE A 1 117 ? 15.803 -5.805 2.523 1.00 97.81 117 ILE A N 1
ATOM 816 C CA . ILE A 1 117 ? 17.210 -6.149 2.781 1.00 97.81 117 ILE A CA 1
ATOM 817 C C . ILE A 1 117 ? 17.456 -7.636 2.505 1.00 97.81 117 ILE A C 1
ATOM 819 O O . ILE A 1 117 ? 18.440 -7.995 1.863 1.00 97.81 117 ILE A O 1
ATOM 823 N N . VAL A 1 118 ? 16.560 -8.515 2.960 1.00 98.12 118 VAL A N 1
ATOM 824 C CA . VAL A 1 118 ? 16.657 -9.957 2.678 1.00 98.12 118 VAL A CA 1
ATOM 825 C C . VAL A 1 118 ? 16.487 -10.226 1.181 1.00 98.12 118 VAL A C 1
ATOM 827 O O . VAL A 1 118 ? 17.239 -11.015 0.607 1.00 98.12 118 VAL A O 1
ATOM 830 N N . GLY A 1 119 ? 15.540 -9.544 0.543 1.00 97.88 119 GLY A N 1
ATOM 831 C CA . GLY A 1 119 ? 15.221 -9.659 -0.872 1.00 97.88 119 GLY A CA 1
ATOM 832 C C . GLY A 1 119 ? 16.383 -9.261 -1.769 1.00 97.88 119 GLY A C 1
ATOM 833 O O . GLY A 1 119 ? 16.805 -10.055 -2.603 1.00 97.88 119 GLY A O 1
ATOM 834 N N . THR A 1 120 ? 16.948 -8.075 -1.564 1.00 96.75 120 THR A N 1
ATOM 835 C CA . THR A 1 120 ? 18.111 -7.592 -2.328 1.00 96.75 120 THR A CA 1
ATOM 836 C C . THR A 1 120 ? 19.364 -8.437 -2.091 1.00 96.75 120 THR A C 1
ATOM 838 O O . THR A 1 120 ? 20.153 -8.628 -3.013 1.00 96.75 120 THR A O 1
ATOM 841 N N . ALA A 1 121 ? 19.541 -9.001 -0.890 1.00 97.00 121 ALA A N 1
ATOM 842 C CA . ALA A 1 121 ? 20.698 -9.837 -0.576 1.00 97.00 121 ALA A CA 1
ATOM 843 C C . ALA A 1 121 ? 20.600 -11.274 -1.120 1.00 97.00 121 ALA A C 1
ATOM 845 O O . ALA A 1 121 ? 21.624 -11.878 -1.436 1.00 97.00 121 ALA A O 1
ATOM 846 N N . THR A 1 122 ? 19.396 -11.852 -1.192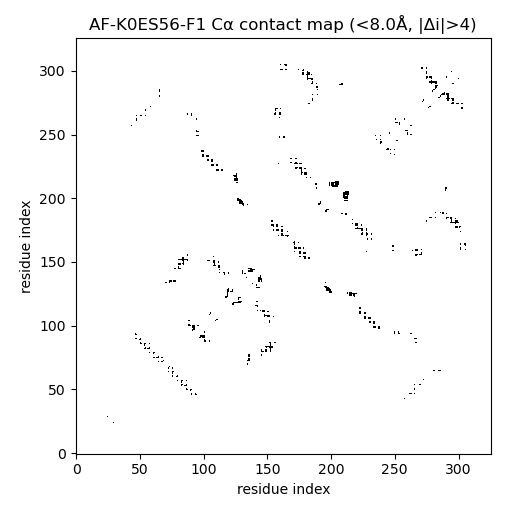 1.00 97.00 122 THR A N 1
ATOM 847 C CA . THR A 1 122 ? 19.207 -13.293 -1.474 1.00 97.00 122 THR A CA 1
ATOM 848 C C . THR A 1 122 ? 18.388 -13.592 -2.728 1.00 97.00 122 THR A C 1
ATOM 850 O O . THR A 1 122 ? 18.385 -14.724 -3.206 1.00 97.00 122 THR A O 1
ATOM 853 N N . GLY A 1 123 ? 17.651 -12.609 -3.241 1.00 95.81 123 GLY A N 1
ATOM 854 C CA . GLY A 1 123 ? 16.628 -12.782 -4.267 1.00 95.81 123 GLY A CA 1
ATOM 855 C C . GLY A 1 123 ? 15.342 -13.460 -3.776 1.00 95.81 123 GLY A C 1
ATOM 856 O O . GLY A 1 123 ? 14.420 -13.647 -4.566 1.00 95.81 123 GLY A O 1
ATOM 857 N N . LEU A 1 124 ? 15.232 -13.846 -2.501 1.00 95.56 124 LEU A N 1
ATOM 858 C CA . LEU A 1 124 ? 14.021 -14.452 -1.945 1.00 95.56 124 LEU A CA 1
ATOM 859 C C . LEU A 1 124 ? 13.225 -13.425 -1.119 1.00 95.56 124 LEU A C 1
ATOM 861 O O . LEU A 1 124 ? 13.816 -12.737 -0.291 1.00 95.56 124 LEU A O 1
ATOM 865 N N . PRO A 1 125 ? 11.888 -13.346 -1.257 1.00 94.69 125 PRO A N 1
ATOM 866 C CA . PRO A 1 125 ? 11.046 -14.046 -2.230 1.00 94.69 125 PRO A CA 1
ATOM 867 C C . PRO A 1 125 ? 10.920 -13.317 -3.582 1.00 94.69 125 PRO A C 1
ATOM 869 O O . PRO A 1 125 ? 10.252 -13.831 -4.469 1.00 94.69 125 PRO A O 1
ATOM 872 N N . PHE A 1 126 ? 11.510 -12.132 -3.763 1.00 96.81 126 PHE A N 1
ATOM 873 C CA . PHE A 1 126 ? 11.117 -11.213 -4.844 1.00 96.81 126 PHE A CA 1
ATOM 874 C C . PHE A 1 126 ? 11.761 -11.465 -6.218 1.00 96.81 126 PHE A C 1
ATOM 876 O O . PHE A 1 126 ? 11.388 -10.831 -7.203 1.00 96.81 126 PHE A O 1
ATOM 883 N N . GLY A 1 127 ? 12.690 -12.412 -6.315 1.00 95.69 127 GLY A N 1
ATOM 884 C CA . GLY A 1 127 ? 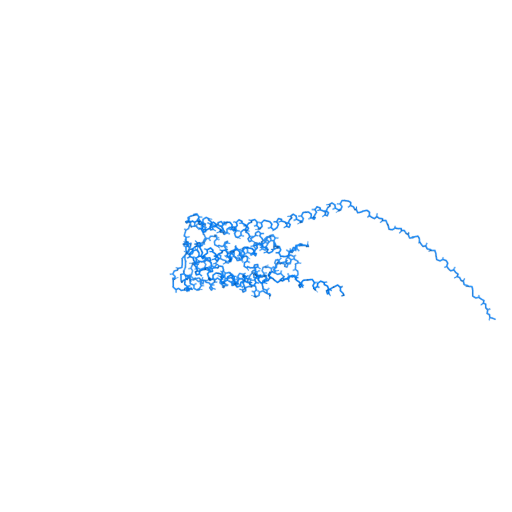13.629 -12.533 -7.430 1.00 95.69 127 GLY A CA 1
ATOM 885 C C . GLY A 1 127 ? 14.867 -11.653 -7.223 1.00 95.69 127 GLY A C 1
ATOM 886 O O . GLY A 1 127 ? 14.905 -10.816 -6.331 1.00 95.69 127 GLY A O 1
ATOM 887 N N . CYS A 1 128 ? 15.900 -11.849 -8.044 1.00 96.00 128 CYS A N 1
ATOM 888 C CA . CYS A 1 128 ? 17.095 -10.997 -8.054 1.00 96.00 128 CYS A CA 1
ATOM 889 C C . CYS A 1 128 ? 16.732 -9.597 -8.570 1.00 96.00 128 CYS A C 1
ATOM 891 O O . CYS A 1 128 ? 16.145 -9.487 -9.650 1.00 96.00 128 CYS A O 1
ATOM 893 N N . TYR A 1 129 ? 17.074 -8.550 -7.817 1.00 97.19 129 TYR A N 1
ATOM 894 C CA . TYR A 1 129 ? 16.861 -7.148 -8.185 1.00 97.19 129 TYR A CA 1
ATOM 895 C C . TYR A 1 129 ? 17.856 -6.228 -7.479 1.00 97.19 129 TYR A C 1
ATOM 897 O O . TYR A 1 129 ? 18.461 -6.605 -6.475 1.00 97.19 129 TYR A O 1
ATOM 905 N N . ALA A 1 130 ? 18.015 -5.016 -8.007 1.00 96.75 130 ALA A N 1
ATOM 906 C CA . ALA A 1 130 ? 18.853 -3.978 -7.420 1.00 96.75 130 ALA A CA 1
ATOM 907 C C . ALA A 1 130 ? 18.168 -2.609 -7.493 1.00 96.75 130 ALA A C 1
ATOM 909 O O . ALA A 1 130 ? 17.518 -2.286 -8.491 1.00 96.75 130 ALA A O 1
ATOM 910 N N . TYR A 1 131 ? 18.352 -1.807 -6.443 1.00 97.44 131 TYR A N 1
ATOM 911 C CA . TYR A 1 131 ? 17.973 -0.395 -6.409 1.00 97.44 131 TYR A CA 1
ATOM 912 C C . TYR A 1 131 ? 18.996 0.472 -7.143 1.00 97.44 131 TYR A C 1
ATOM 914 O O . TYR A 1 131 ? 20.191 0.175 -7.159 1.00 97.44 131 TYR A O 1
ATOM 922 N N . ALA A 1 132 ? 18.531 1.588 -7.697 1.00 96.12 132 ALA A N 1
ATOM 923 C CA . ALA A 1 132 ? 19.407 2.636 -8.190 1.00 96.12 132 ALA A CA 1
ATOM 924 C C . ALA A 1 132 ? 20.138 3.328 -7.030 1.00 96.12 132 ALA A C 1
ATOM 926 O O . ALA A 1 132 ? 19.534 3.726 -6.030 1.00 96.12 132 ALA A O 1
ATOM 927 N N . THR A 1 133 ? 21.448 3.506 -7.185 1.00 93.44 133 THR A N 1
ATOM 928 C CA . THR A 1 133 ? 22.307 4.122 -6.170 1.00 93.44 133 THR A CA 1
ATOM 929 C C . THR A 1 133 ? 22.097 5.638 -6.116 1.00 93.44 133 THR A C 1
ATOM 931 O O . THR A 1 133 ? 22.017 6.296 -7.150 1.00 93.44 133 THR A O 1
ATOM 934 N N . ASP A 1 134 ? 22.012 6.192 -4.904 1.00 91.00 134 ASP A N 1
ATOM 935 C CA . ASP A 1 134 ? 22.010 7.636 -4.609 1.00 91.00 134 ASP A CA 1
ATOM 936 C C . ASP A 1 134 ? 20.883 8.485 -5.238 1.00 91.00 134 ASP A C 1
ATOM 938 O O . ASP A 1 134 ? 20.967 9.714 -5.254 1.00 91.00 134 ASP A O 1
ATOM 942 N N . ARG A 1 135 ? 19.783 7.873 -5.705 1.00 94.75 135 ARG A N 1
ATOM 943 C CA . ARG A 1 135 ? 18.637 8.613 -6.284 1.00 94.75 135 ARG A CA 1
ATOM 944 C C . ARG A 1 135 ? 17.569 9.017 -5.271 1.00 94.75 135 ARG A C 1
ATOM 946 O O . ARG A 1 135 ? 17.025 10.116 -5.344 1.00 94.75 135 ARG A O 1
ATOM 953 N N . LEU A 1 136 ? 17.281 8.145 -4.305 1.00 95.38 136 LEU A N 1
ATOM 954 C CA . LEU A 1 136 ? 16.174 8.307 -3.350 1.00 95.38 136 LEU A CA 1
ATOM 955 C C . LEU A 1 136 ? 16.634 8.666 -1.927 1.00 95.38 136 LEU A C 1
ATOM 957 O O . LEU A 1 136 ? 15.871 8.549 -0.965 1.00 95.38 136 LEU A O 1
ATOM 961 N N . GLY A 1 137 ? 17.876 9.136 -1.795 1.00 93.94 137 GLY A N 1
ATOM 962 C CA . GLY A 1 137 ? 18.474 9.534 -0.525 1.00 93.94 137 GLY A CA 1
ATOM 963 C C . GLY A 1 137 ? 19.205 8.388 0.186 1.00 93.94 137 GLY A C 1
ATOM 964 O O . GLY A 1 137 ? 19.666 7.454 -0.470 1.00 93.94 137 GLY A O 1
ATOM 965 N N . PRO A 1 138 ? 19.374 8.468 1.519 1.00 96.00 138 PRO A N 1
ATOM 966 C CA . PRO A 1 138 ? 20.203 7.525 2.262 1.00 96.00 138 PRO A CA 1
ATOM 967 C C . PRO A 1 138 ? 19.645 6.101 2.202 1.00 96.00 138 PRO A C 1
ATOM 969 O O . PRO A 1 138 ? 18.432 5.890 2.292 1.00 96.00 138 PRO A O 1
ATOM 972 N N . ALA A 1 139 ? 20.546 5.125 2.112 1.00 96.31 139 ALA A N 1
ATOM 973 C CA . ALA A 1 139 ? 20.221 3.707 2.060 1.00 96.31 139 ALA A CA 1
ATOM 974 C C . ALA A 1 139 ? 20.767 2.948 3.277 1.00 96.31 139 ALA A C 1
ATOM 976 O O . ALA A 1 139 ? 21.807 3.301 3.833 1.00 96.31 139 ALA A O 1
ATOM 977 N N . LEU A 1 140 ? 20.075 1.876 3.663 1.00 96.19 140 LEU A N 1
ATOM 978 C CA . LEU A 1 140 ? 20.540 0.895 4.640 1.00 96.19 140 LEU A CA 1
ATOM 979 C C . LEU A 1 140 ? 20.672 -0.459 3.947 1.00 96.19 140 LEU A C 1
ATOM 981 O O . LEU A 1 140 ? 19.703 -0.963 3.387 1.00 96.19 140 LEU A O 1
ATOM 985 N N . SER A 1 141 ? 21.877 -1.033 3.969 1.00 95.19 141 SER A N 1
ATOM 986 C CA . SER A 1 141 ? 22.186 -2.299 3.283 1.00 95.19 141 SER A CA 1
ATOM 987 C C . SER A 1 141 ? 21.762 -2.309 1.804 1.00 95.19 141 SER A C 1
ATOM 989 O O . SER A 1 141 ? 21.261 -3.309 1.308 1.00 95.19 141 SER A O 1
ATOM 991 N N . GLY A 1 142 ? 21.932 -1.178 1.107 1.00 93.12 142 GLY A N 1
ATOM 992 C CA . GLY A 1 142 ? 21.576 -1.023 -0.310 1.00 93.12 142 GLY A CA 1
ATOM 993 C C . GLY A 1 142 ? 20.110 -0.664 -0.586 1.00 93.12 142 GLY A C 1
ATOM 994 O O . GLY A 1 142 ? 19.780 -0.338 -1.721 1.00 93.12 142 GLY A O 1
ATOM 995 N N . VAL A 1 143 ? 19.242 -0.655 0.429 1.00 97.19 143 VAL A N 1
ATOM 996 C CA . VAL A 1 143 ? 17.822 -0.302 0.285 1.00 97.19 143 VAL A CA 1
ATOM 997 C C . VAL A 1 143 ? 17.601 1.161 0.687 1.00 97.19 143 VAL A C 1
ATOM 999 O O . VAL A 1 143 ? 17.900 1.515 1.834 1.00 97.19 143 VAL A O 1
ATOM 1002 N N . PRO A 1 144 ? 17.063 2.033 -0.188 1.00 97.56 144 PRO A N 1
ATOM 1003 C CA . PRO A 1 144 ? 16.751 3.413 0.177 1.00 97.56 144 PRO A CA 1
ATOM 1004 C C . PRO A 1 144 ? 15.761 3.477 1.345 1.00 97.56 144 PRO A C 1
ATOM 1006 O O . PRO A 1 144 ? 14.684 2.884 1.301 1.00 97.56 144 PRO A O 1
ATOM 1009 N N . LEU A 1 145 ? 16.081 4.246 2.388 1.00 97.19 145 LEU A N 1
ATOM 1010 C CA . LEU A 1 145 ? 15.253 4.333 3.600 1.00 97.19 145 LEU A CA 1
ATOM 1011 C C . LEU A 1 145 ? 13.844 4.871 3.323 1.00 97.19 145 LEU A C 1
ATOM 1013 O O . LEU A 1 145 ? 12.906 4.567 4.061 1.00 97.19 145 LEU A O 1
ATOM 1017 N N . VAL A 1 146 ? 13.673 5.642 2.246 1.00 97.38 146 VAL A N 1
ATOM 1018 C CA . VAL A 1 146 ? 12.355 6.130 1.836 1.00 97.38 146 VAL A CA 1
ATOM 1019 C C . VAL A 1 146 ? 11.421 4.980 1.443 1.00 97.38 146 VAL A C 1
ATOM 1021 O O . VAL A 1 146 ? 10.228 5.068 1.706 1.00 97.38 146 VAL A O 1
ATOM 1024 N N . VAL A 1 147 ? 11.936 3.859 0.924 1.00 97.31 147 VAL A N 1
ATOM 1025 C CA . VAL A 1 147 ? 11.124 2.678 0.573 1.00 97.31 147 VAL A CA 1
ATOM 1026 C C . VAL A 1 147 ? 10.436 2.105 1.811 1.00 97.31 147 VAL A C 1
ATOM 1028 O O . VAL A 1 147 ? 9.248 1.788 1.777 1.00 97.31 147 VAL A O 1
ATOM 1031 N N . ALA A 1 148 ? 11.127 2.081 2.954 1.00 97.38 148 ALA A N 1
ATOM 1032 C CA . ALA A 1 148 ? 10.522 1.664 4.216 1.00 97.38 148 ALA A CA 1
ATOM 1033 C C . ALA A 1 148 ? 9.306 2.539 4.579 1.00 97.38 148 ALA A C 1
ATOM 1035 O O . ALA A 1 148 ? 8.291 2.045 5.072 1.00 97.38 148 ALA A O 1
ATOM 1036 N N . LEU A 1 149 ? 9.379 3.848 4.323 1.00 98.12 149 LEU A N 1
ATOM 1037 C CA . LEU A 1 149 ? 8.271 4.778 4.562 1.00 98.12 149 LEU A CA 1
ATOM 1038 C C . LEU A 1 149 ? 7.156 4.638 3.519 1.00 98.12 149 LEU A C 1
ATOM 1040 O O . LEU A 1 149 ? 5.986 4.800 3.874 1.00 98.12 149 LEU A O 1
ATOM 1044 N N . ALA A 1 150 ? 7.491 4.282 2.276 1.00 98.31 150 ALA A N 1
ATOM 1045 C CA . ALA A 1 150 ? 6.513 4.016 1.224 1.00 98.31 150 ALA A CA 1
ATOM 1046 C C . ALA A 1 150 ? 5.537 2.914 1.652 1.00 98.31 150 ALA A C 1
ATOM 1048 O O . ALA A 1 150 ? 4.329 3.098 1.516 1.00 98.31 150 ALA A O 1
ATOM 1049 N N . TRP A 1 151 ? 6.030 1.848 2.295 1.00 98.31 151 TRP A N 1
ATOM 1050 C CA . TRP A 1 151 ? 5.186 0.800 2.878 1.00 98.31 151 TRP A CA 1
ATOM 1051 C C . TRP A 1 151 ? 4.169 1.342 3.888 1.00 98.31 151 TRP A C 1
ATOM 1053 O O . TRP A 1 151 ? 2.990 0.995 3.831 1.00 98.31 151 TRP A O 1
ATOM 1063 N N . THR A 1 152 ? 4.586 2.233 4.794 1.00 98.56 152 THR A N 1
ATOM 1064 C CA . THR A 1 152 ? 3.668 2.845 5.773 1.00 98.56 152 THR A CA 1
ATOM 1065 C C . THR A 1 152 ? 2.587 3.671 5.079 1.00 98.56 152 THR A C 1
ATOM 1067 O O . THR A 1 152 ? 1.408 3.543 5.414 1.00 98.56 152 THR A O 1
ATOM 1070 N N . GLY A 1 153 ? 2.974 4.496 4.104 1.00 97.94 153 GLY A N 1
ATOM 1071 C CA . GLY A 1 153 ? 2.049 5.344 3.356 1.00 97.94 153 GLY A CA 1
ATOM 1072 C C . GLY A 1 153 ? 1.067 4.559 2.481 1.00 97.94 153 GLY A C 1
ATOM 1073 O O . GLY A 1 153 ? -0.133 4.824 2.522 1.00 97.94 153 GLY A O 1
ATOM 1074 N N . GLY A 1 154 ? 1.558 3.563 1.741 1.00 97.81 154 GLY A N 1
ATOM 1075 C CA . GLY A 1 154 ? 0.761 2.743 0.827 1.00 97.81 154 GLY A CA 1
ATOM 1076 C C . GLY A 1 154 ? -0.166 1.763 1.546 1.00 97.81 154 GLY A C 1
ATOM 1077 O O . GLY A 1 154 ? -1.349 1.658 1.215 1.00 97.81 154 GLY A O 1
ATOM 1078 N N . LEU A 1 155 ? 0.325 1.084 2.588 1.00 98.56 155 LEU A N 1
ATOM 1079 C CA . LEU A 1 155 ? -0.448 0.040 3.262 1.00 98.56 155 LEU A CA 1
ATOM 1080 C C . LEU A 1 155 ? -1.526 0.600 4.197 1.00 98.56 155 LEU A C 1
ATOM 1082 O O . LEU A 1 155 ? -2.546 -0.051 4.421 1.00 98.56 155 LEU A O 1
ATOM 1086 N N . TYR A 1 156 ? -1.341 1.795 4.761 1.00 98.44 156 TYR A N 1
ATOM 1087 C CA . TYR A 1 156 ? -2.300 2.378 5.703 1.00 98.44 156 TYR A CA 1
ATOM 1088 C C . TYR A 1 156 ? -3.727 2.564 5.145 1.00 98.44 156 TYR A C 1
ATOM 1090 O O . TYR A 1 156 ? -4.666 2.042 5.761 1.00 98.44 156 TYR A O 1
ATOM 1098 N N . PRO A 1 157 ? -3.948 3.250 4.003 1.00 98.12 157 PRO A N 1
ATOM 1099 C CA . PRO A 1 157 ? -5.284 3.384 3.421 1.00 98.12 157 PRO A CA 1
ATOM 1100 C C . PRO A 1 157 ? -5.891 2.017 3.068 1.00 98.12 157 PRO A C 1
ATOM 1102 O O . PRO A 1 157 ? -7.065 1.772 3.355 1.00 98.12 157 PRO A O 1
ATOM 1105 N N . VAL A 1 158 ? -5.080 1.083 2.557 1.00 98.50 158 VAL A N 1
ATOM 1106 C CA . VAL A 1 158 ? -5.489 -0.306 2.287 1.00 98.50 158 VAL A CA 1
ATOM 1107 C C . VAL A 1 158 ? -5.956 -1.011 3.565 1.00 98.50 158 VAL A C 1
ATOM 1109 O O . VAL A 1 158 ? -7.019 -1.631 3.583 1.00 98.50 158 VAL A O 1
ATOM 1112 N N . TRP A 1 159 ? -5.202 -0.900 4.659 1.00 97.69 159 TRP A N 1
ATOM 1113 C 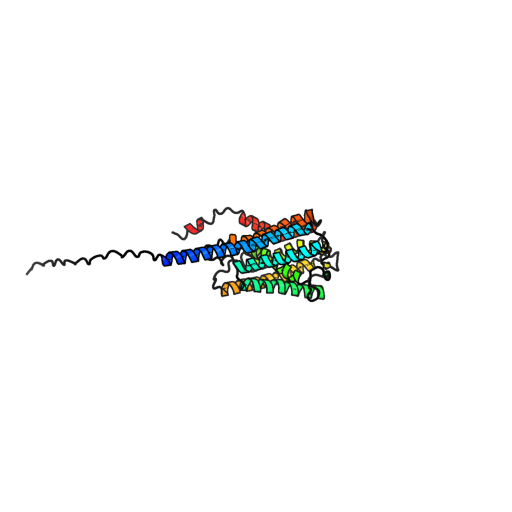CA . TRP A 1 159 ? -5.520 -1.503 5.956 1.00 97.69 159 TRP A CA 1
ATOM 1114 C C . TRP A 1 159 ? -6.829 -0.968 6.551 1.00 97.69 159 TRP A C 1
ATOM 1116 O O . TRP A 1 159 ? -7.609 -1.726 7.147 1.00 97.69 159 TRP A O 1
ATOM 1126 N N . VAL A 1 160 ? -7.083 0.336 6.401 1.00 96.00 160 VAL A N 1
ATOM 1127 C CA . VAL A 1 160 ? -8.336 0.966 6.835 1.00 96.00 160 VAL A CA 1
ATOM 1128 C C . VAL A 1 160 ? -9.504 0.457 5.992 1.00 96.00 160 VAL A C 1
ATOM 1130 O O . VAL A 1 160 ? -10.475 -0.050 6.556 1.00 96.00 160 VAL A O 1
ATOM 1133 N N . VAL A 1 161 ? -9.394 0.497 4.662 1.00 96.19 161 VAL A N 1
ATOM 1134 C CA . VAL A 1 161 ? -10.447 0.019 3.750 1.00 96.19 161 VAL A CA 1
ATOM 1135 C C . VAL A 1 161 ? -10.733 -1.471 3.945 1.00 96.19 161 VAL A C 1
ATOM 1137 O O . VAL A 1 161 ? -11.895 -1.867 4.044 1.00 96.19 161 VAL A O 1
ATOM 1140 N N . ALA A 1 162 ? -9.706 -2.304 4.108 1.00 96.69 162 ALA A N 1
ATOM 1141 C CA . ALA A 1 162 ? -9.870 -3.716 4.445 1.00 96.69 162 ALA A CA 1
ATOM 1142 C C . ALA A 1 162 ? -10.670 -3.901 5.747 1.00 96.69 162 ALA A C 1
ATOM 1144 O O . ALA A 1 162 ? -11.541 -4.769 5.819 1.00 96.69 162 ALA A O 1
ATOM 1145 N N . GLY A 1 163 ? -10.431 -3.057 6.758 1.00 93.31 163 GLY A N 1
ATOM 1146 C CA . GLY A 1 163 ? -11.197 -3.038 8.007 1.00 93.31 163 GLY A CA 1
ATOM 1147 C C . GLY A 1 163 ? -12.668 -2.654 7.821 1.00 93.31 163 GLY A C 1
ATOM 1148 O O . GLY A 1 163 ? -13.533 -3.241 8.466 1.00 93.31 163 GLY A O 1
ATOM 1149 N N . LEU A 1 164 ? -12.967 -1.734 6.897 1.00 92.12 164 LEU A N 1
ATOM 1150 C CA . LEU A 1 164 ? -14.341 -1.352 6.549 1.00 92.12 164 LEU A CA 1
ATOM 1151 C C . LEU A 1 164 ? -15.101 -2.469 5.819 1.00 92.12 164 LEU A C 1
ATOM 1153 O O . LEU A 1 164 ? -16.328 -2.544 5.899 1.00 92.12 164 LEU A O 1
ATOM 1157 N N . LEU A 1 165 ? -14.403 -3.332 5.083 1.00 92.62 165 LEU A N 1
ATOM 1158 C CA . LEU A 1 165 ? -15.017 -4.374 4.253 1.00 92.62 165 LEU A CA 1
ATOM 1159 C C . LEU A 1 165 ? -15.088 -5.743 4.942 1.00 92.62 165 LEU A C 1
ATOM 1161 O O . LEU A 1 165 ? -15.975 -6.556 4.646 1.00 92.62 165 LEU A O 1
ATOM 1165 N N . ALA A 1 166 ? -14.150 -6.021 5.843 1.00 92.44 166 ALA A N 1
ATOM 1166 C CA . ALA A 1 166 ? -14.018 -7.312 6.493 1.00 92.44 166 ALA A CA 1
ATOM 1167 C C . ALA A 1 166 ? -15.056 -7.534 7.602 1.00 92.44 166 ALA A C 1
ATOM 1169 O O . ALA A 1 166 ? -15.458 -6.630 8.326 1.00 92.44 166 ALA A O 1
ATOM 1170 N N . ARG A 1 167 ? -15.448 -8.801 7.773 1.00 87.81 167 ARG A N 1
ATOM 1171 C CA . ARG A 1 167 ? -16.213 -9.286 8.929 1.00 87.81 167 ARG A CA 1
ATOM 1172 C C . ARG A 1 167 ? -15.353 -10.298 9.678 1.00 87.81 167 ARG A C 1
ATOM 1174 O O . ARG A 1 167 ? -15.529 -11.498 9.511 1.00 87.81 167 ARG A O 1
ATOM 1181 N N . GLY A 1 168 ? -14.366 -9.799 10.417 1.00 89.19 168 GLY A N 1
ATOM 1182 C CA . GLY A 1 168 ? -13.425 -10.614 11.188 1.00 89.19 168 GLY A CA 1
ATOM 1183 C C . GLY A 1 168 ? -11.961 -10.485 10.742 1.00 89.19 168 GLY A C 1
ATOM 1184 O O . GLY A 1 168 ? -11.677 -9.969 9.658 1.00 89.19 168 GLY A O 1
ATOM 1185 N N . PRO A 1 169 ? -11.021 -10.953 11.586 1.00 92.50 169 PRO A N 1
ATOM 1186 C CA . PRO A 1 169 ? -9.586 -10.714 11.426 1.00 92.50 169 PRO A CA 1
ATOM 1187 C C . PRO A 1 169 ? -9.008 -11.372 10.173 1.00 92.50 169 PRO A C 1
ATOM 1189 O O . PRO A 1 169 ? -8.3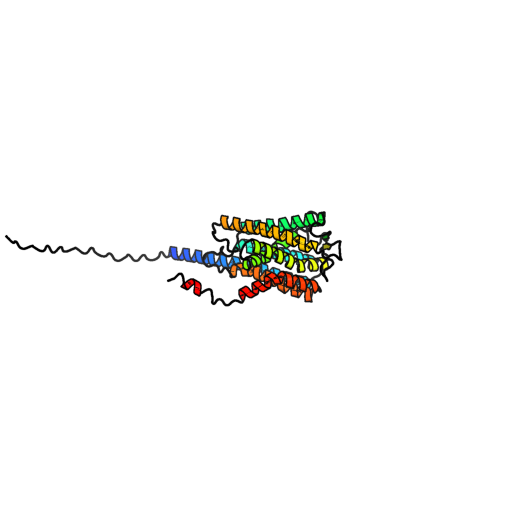49 -10.696 9.395 1.00 92.50 169 PRO A O 1
ATOM 1192 N N . ALA A 1 170 ? -9.307 -12.651 9.928 1.00 96.12 170 ALA A N 1
ATOM 1193 C CA . ALA A 1 170 ? -8.755 -13.390 8.791 1.00 96.12 170 ALA A CA 1
ATOM 1194 C C . ALA A 1 170 ? -9.087 -12.715 7.453 1.00 96.12 170 ALA A C 1
ATOM 1196 O O . ALA A 1 170 ? -8.215 -12.515 6.612 1.00 96.12 170 ALA A O 1
ATOM 1197 N N . ARG A 1 171 ? -10.340 -12.268 7.288 1.00 96.19 171 ARG A N 1
ATOM 1198 C CA . ARG A 1 171 ? -10.762 -11.544 6.086 1.00 96.19 171 ARG A CA 1
ATOM 1199 C C . ARG A 1 171 ? -10.090 -10.177 5.967 1.00 96.19 171 ARG A C 1
ATOM 1201 O O . ARG A 1 171 ? -9.765 -9.782 4.855 1.00 96.19 171 ARG A O 1
ATOM 1208 N N . ARG A 1 172 ? -9.872 -9.459 7.076 1.00 97.25 172 ARG A N 1
ATOM 1209 C CA . ARG A 1 172 ? -9.146 -8.178 7.061 1.00 97.25 172 ARG A CA 1
ATOM 1210 C C . ARG A 1 172 ? -7.709 -8.384 6.597 1.00 97.25 172 ARG A C 1
ATOM 1212 O O . ARG A 1 172 ? -7.289 -7.694 5.684 1.00 97.25 172 ARG A O 1
ATOM 1219 N N . ILE A 1 173 ? -7.018 -9.375 7.163 1.00 98.12 173 ILE A N 1
ATOM 1220 C CA . ILE A 1 173 ? -5.644 -9.745 6.797 1.00 98.12 173 ILE A CA 1
ATOM 1221 C C . ILE A 1 173 ? -5.559 -10.079 5.304 1.00 98.12 173 ILE A C 1
ATOM 1223 O O . ILE A 1 173 ? -4.752 -9.489 4.592 1.00 98.12 173 ILE A O 1
ATOM 1227 N N . GLY A 1 174 ? -6.443 -10.955 4.812 1.00 98.50 174 GLY A N 1
ATOM 1228 C CA . GLY A 1 174 ? -6.471 -11.329 3.397 1.00 98.50 174 GLY A CA 1
ATOM 1229 C C . GLY A 1 174 ? -6.737 -10.140 2.470 1.00 98.50 174 GLY A C 1
ATOM 1230 O O . GLY A 1 174 ? -6.030 -9.963 1.485 1.00 98.50 174 GLY A O 1
ATOM 1231 N N . LEU A 1 175 ? -7.707 -9.280 2.800 1.00 98.44 175 LEU A N 1
ATOM 1232 C CA . LEU A 1 175 ? -7.990 -8.076 2.009 1.00 98.44 175 LEU A CA 1
ATOM 1233 C C . LEU A 1 175 ? -6.835 -7.069 2.045 1.00 98.44 175 LEU A C 1
ATOM 1235 O O . LEU A 1 175 ? -6.579 -6.416 1.040 1.00 98.44 175 LEU A O 1
ATOM 1239 N N . THR A 1 176 ? -6.126 -6.948 3.167 1.00 98.62 176 THR A N 1
ATOM 1240 C CA . THR A 1 176 ? -4.924 -6.113 3.250 1.00 98.62 176 THR A CA 1
ATOM 1241 C C . THR A 1 176 ? -3.823 -6.630 2.335 1.00 98.62 176 THR A C 1
ATOM 1243 O O . THR A 1 176 ? -3.251 -5.831 1.604 1.00 98.62 176 THR A O 1
ATOM 1246 N N . ALA A 1 177 ? -3.573 -7.941 2.311 1.00 98.81 177 ALA A N 1
ATOM 1247 C CA . ALA A 1 177 ? -2.575 -8.524 1.417 1.00 98.81 177 ALA A CA 1
ATOM 1248 C C . ALA A 1 177 ? -2.950 -8.373 -0.066 1.00 98.81 177 ALA A C 1
ATOM 1250 O O . ALA A 1 177 ? -2.111 -7.990 -0.873 1.00 98.81 177 ALA A O 1
ATOM 1251 N N . ILE A 1 178 ? -4.225 -8.581 -0.417 1.00 98.75 178 ILE A N 1
ATOM 1252 C CA . ILE A 1 178 ? -4.730 -8.332 -1.778 1.00 98.75 178 ILE A CA 1
ATOM 1253 C C . ILE A 1 178 ? -4.544 -6.862 -2.168 1.00 98.75 178 ILE A C 1
ATOM 1255 O O . ILE A 1 178 ? -4.087 -6.572 -3.268 1.00 98.75 178 ILE A O 1
ATOM 1259 N N . GLY A 1 179 ? -4.887 -5.931 -1.275 1.00 98.75 179 GLY A N 1
ATOM 1260 C CA . GLY A 1 179 ? -4.741 -4.505 -1.547 1.00 98.75 179 GLY A CA 1
ATOM 1261 C C . GLY A 1 179 ? -3.283 -4.050 -1.640 1.00 98.75 179 GLY A C 1
ATOM 1262 O O . GLY A 1 179 ? -2.995 -3.179 -2.451 1.00 98.75 179 GLY A O 1
ATOM 1263 N N . ALA A 1 180 ? -2.372 -4.652 -0.868 1.00 98.62 180 ALA A N 1
ATOM 1264 C CA . ALA A 1 180 ? -0.936 -4.387 -0.962 1.00 98.62 180 ALA A CA 1
ATOM 1265 C C . ALA A 1 180 ? -0.400 -4.764 -2.349 1.00 98.62 180 ALA A C 1
ATOM 1267 O O . ALA A 1 180 ? 0.138 -3.914 -3.045 1.00 98.62 180 ALA A O 1
ATOM 1268 N N . VAL A 1 181 ? -0.682 -5.987 -2.812 1.00 98.69 181 VAL A N 1
ATOM 1269 C CA . VAL A 1 181 ? -0.302 -6.417 -4.170 1.00 98.69 181 VAL A CA 1
ATOM 1270 C C . VAL A 1 181 ? -1.002 -5.576 -5.239 1.00 98.69 181 VAL A C 1
ATOM 1272 O O . VAL A 1 181 ? -0.408 -5.231 -6.254 1.00 98.69 181 VAL A O 1
ATOM 1275 N N . GLY A 1 182 ? -2.267 -5.204 -5.020 1.00 98.50 182 GLY A N 1
ATOM 1276 C CA . GLY A 1 182 ? -2.989 -4.301 -5.915 1.00 98.50 182 GLY A CA 1
ATOM 1277 C C . GLY A 1 182 ? -2.301 -2.944 -6.078 1.00 98.50 182 GLY A C 1
ATOM 1278 O O . GLY A 1 182 ? -2.320 -2.381 -7.169 1.00 98.50 182 GLY A O 1
ATOM 1279 N N . TRP A 1 183 ? -1.690 -2.435 -5.009 1.00 98.56 183 TRP A N 1
ATOM 1280 C CA . TRP A 1 183 ? -0.875 -1.227 -5.041 1.00 98.56 183 TRP A CA 1
ATOM 1281 C C . TRP A 1 183 ? 0.476 -1.461 -5.736 1.00 98.56 183 TRP A C 1
ATOM 1283 O O . TRP A 1 183 ? 0.840 -0.657 -6.594 1.00 98.56 183 TRP A O 1
ATOM 1293 N N . ASP A 1 184 ? 1.157 -2.581 -5.480 1.00 97.50 184 ASP A N 1
ATOM 1294 C CA . ASP A 1 184 ? 2.424 -2.935 -6.148 1.00 97.50 184 ASP A CA 1
ATOM 1295 C C . ASP A 1 184 ? 2.280 -3.065 -7.669 1.00 97.50 184 ASP A C 1
ATOM 1297 O O . ASP A 1 184 ? 3.166 -2.673 -8.427 1.00 97.50 184 ASP A O 1
ATOM 1301 N N . LEU A 1 185 ? 1.121 -3.531 -8.148 1.00 98.50 185 LEU A N 1
ATOM 1302 C CA . LEU A 1 185 ? 0.806 -3.593 -9.582 1.00 98.50 185 LEU A CA 1
ATOM 1303 C C . LEU A 1 185 ? 0.769 -2.208 -10.261 1.00 98.50 185 LEU A C 1
ATOM 1305 O O . LEU A 1 185 ? 0.821 -2.142 -11.492 1.00 98.50 185 LEU A O 1
ATOM 1309 N N . PHE A 1 186 ? 0.713 -1.118 -9.488 1.00 98.50 186 PHE A N 1
ATOM 1310 C CA . PHE A 1 186 ? 0.999 0.245 -9.944 1.00 98.50 186 PHE A CA 1
ATOM 1311 C C . PHE A 1 186 ? 2.437 0.670 -9.649 1.00 98.50 186 PHE A C 1
ATOM 1313 O O . PHE A 1 186 ? 3.092 1.247 -10.520 1.00 98.50 186 PHE A O 1
ATOM 1320 N N . LEU A 1 187 ? 2.903 0.432 -8.421 1.00 98.25 187 LEU A N 1
ATOM 1321 C CA . LEU A 1 187 ? 4.181 0.939 -7.931 1.00 98.25 187 LEU A CA 1
ATOM 1322 C C . LEU A 1 187 ? 5.359 0.371 -8.722 1.00 98.25 187 LEU A C 1
ATOM 1324 O O . LEU A 1 187 ? 6.154 1.144 -9.250 1.00 98.25 187 LEU A O 1
ATOM 1328 N N . ASP A 1 188 ? 5.453 -0.952 -8.846 1.00 98.06 188 ASP A N 1
ATOM 1329 C CA . ASP A 1 188 ? 6.627 -1.588 -9.440 1.00 98.06 188 ASP A CA 1
ATOM 1330 C C . ASP A 1 188 ? 6.809 -1.209 -10.910 1.00 98.06 188 ASP A C 1
ATOM 1332 O O . ASP A 1 188 ? 7.897 -0.750 -11.260 1.00 98.06 188 ASP A O 1
ATOM 1336 N N . PRO A 1 189 ? 5.780 -1.282 -11.784 1.00 98.00 189 PRO A N 1
ATOM 1337 C CA . PRO A 1 189 ? 5.948 -0.848 -13.169 1.00 98.00 189 PRO A CA 1
ATOM 1338 C C . PRO A 1 189 ? 6.336 0.627 -13.283 1.00 98.00 189 PRO A C 1
ATOM 1340 O O . PRO A 1 189 ? 7.133 0.984 -14.147 1.00 98.00 189 PRO A O 1
ATOM 1343 N N . GLN A 1 190 ? 5.803 1.488 -12.408 1.00 98.12 190 GLN A N 1
ATOM 1344 C CA . GLN A 1 190 ? 6.142 2.911 -12.392 1.00 98.12 190 GLN A CA 1
ATOM 1345 C C . GLN A 1 190 ? 7.607 3.135 -12.015 1.00 98.12 190 GLN A C 1
ATOM 1347 O O . GLN A 1 190 ? 8.303 3.917 -12.659 1.00 98.12 190 GLN A O 1
ATOM 1352 N N . MET A 1 191 ? 8.076 2.457 -10.974 1.00 98.06 191 MET A N 1
ATOM 1353 C CA . MET A 1 191 ? 9.426 2.629 -10.449 1.00 98.06 191 MET A CA 1
ATOM 1354 C C . MET A 1 191 ? 10.480 1.967 -11.339 1.00 98.06 191 MET A C 1
ATOM 1356 O O . MET A 1 191 ? 11.561 2.531 -11.504 1.00 98.06 191 MET A O 1
ATOM 1360 N N . VAL A 1 192 ? 10.156 0.852 -12.004 1.00 97.12 192 VAL A N 1
ATOM 1361 C CA . VAL A 1 192 ? 11.017 0.278 -13.052 1.00 97.12 192 VAL A CA 1
ATOM 1362 C C . VAL A 1 192 ? 11.092 1.197 -14.263 1.00 97.12 192 VAL A C 1
ATOM 1364 O O . VAL A 1 192 ? 12.187 1.457 -14.758 1.00 97.12 192 VAL A O 1
ATOM 1367 N N . ALA A 1 193 ? 9.957 1.731 -14.725 1.00 96.38 193 ALA A N 1
ATOM 1368 C CA . ALA A 1 193 ? 9.941 2.667 -15.849 1.00 96.38 193 ALA A CA 1
ATOM 1369 C C . ALA A 1 193 ? 10.754 3.939 -15.560 1.00 96.38 193 ALA A C 1
ATOM 1371 O O . ALA A 1 193 ? 11.320 4.534 -16.474 1.00 96.38 193 ALA A O 1
ATOM 1372 N N . ASP A 1 194 ? 10.842 4.335 -14.289 1.00 96.81 194 ASP A N 1
ATOM 1373 C CA . ASP A 1 194 ? 11.661 5.460 -13.841 1.00 96.81 194 ASP A CA 1
ATOM 1374 C C . ASP A 1 194 ? 13.112 5.080 -13.487 1.00 96.81 194 ASP A C 1
ATOM 1376 O O . ASP A 1 194 ? 13.912 5.941 -13.110 1.00 96.81 194 ASP A O 1
ATOM 1380 N N . GLY A 1 195 ? 13.477 3.801 -13.609 1.00 96.75 195 GLY A N 1
ATOM 1381 C CA . GLY A 1 195 ? 14.817 3.288 -13.328 1.00 96.75 195 GLY A CA 1
ATOM 1382 C C . GLY A 1 195 ? 15.217 3.387 -11.855 1.00 96.75 195 GLY A C 1
ATOM 1383 O O . GLY A 1 195 ? 16.387 3.630 -11.564 1.00 96.75 195 GLY A O 1
ATOM 1384 N N . GLN A 1 196 ? 14.261 3.276 -10.929 1.00 97.19 196 GLN A N 1
ATOM 1385 C CA . GLN A 1 196 ? 14.526 3.271 -9.483 1.00 97.19 196 GLN A CA 1
ATOM 1386 C C . GLN A 1 196 ? 14.975 1.899 -8.986 1.00 97.19 196 GLN A C 1
ATOM 1388 O O . GLN A 1 196 ? 15.728 1.806 -8.017 1.00 97.19 196 GLN A O 1
ATOM 1393 N N . TRP A 1 197 ? 14.540 0.838 -9.658 1.00 96.94 197 TRP A N 1
ATOM 1394 C CA . TRP A 1 197 ? 15.043 -0.513 -9.464 1.00 96.94 197 TRP A CA 1
ATOM 1395 C C . TRP A 1 197 ? 14.823 -1.360 -10.713 1.00 96.94 197 TRP A C 1
ATOM 1397 O O . TRP A 1 197 ? 14.000 -1.040 -11.572 1.00 96.94 197 TRP A O 1
ATOM 1407 N N . THR A 1 198 ? 15.577 -2.449 -10.807 1.00 96.88 198 THR A N 1
ATOM 1408 C CA . THR A 1 198 ? 15.531 -3.390 -11.932 1.00 96.88 198 THR A CA 1
ATOM 1409 C C . THR A 1 198 ? 15.688 -4.820 -11.442 1.00 96.88 198 THR A C 1
ATOM 1411 O O . THR A 1 198 ? 16.586 -5.101 -10.647 1.00 96.88 198 THR A O 1
ATOM 1414 N N . TRP A 1 199 ? 14.852 -5.722 -11.958 1.00 97.50 199 TRP A N 1
ATOM 1415 C CA . TRP A 1 199 ? 14.992 -7.165 -11.762 1.00 97.50 199 TRP A CA 1
ATOM 1416 C C . TRP A 1 199 ? 15.951 -7.783 -12.781 1.00 97.50 199 TRP A C 1
ATOM 1418 O O . TRP A 1 199 ? 16.064 -7.323 -13.916 1.00 97.50 199 TRP A O 1
ATOM 1428 N N . CYS A 1 200 ? 16.626 -8.854 -12.369 1.00 95.88 200 CYS A N 1
ATOM 1429 C CA . CYS A 1 200 ? 17.599 -9.578 -13.185 1.00 95.88 200 CYS A CA 1
ATOM 1430 C C . CYS A 1 200 ? 16.916 -10.465 -14.242 1.00 95.88 200 CYS A C 1
ATOM 1432 O O . CYS A 1 200 ? 17.410 -10.583 -15.360 1.00 95.88 200 CYS A O 1
ATOM 1434 N N . ALA A 1 201 ? 15.785 -11.089 -13.892 1.00 87.50 201 ALA A N 1
ATOM 1435 C CA . ALA A 1 201 ? 14.973 -11.882 -14.817 1.00 87.50 201 ALA A CA 1
ATOM 1436 C C . ALA A 1 201 ? 13.900 -10.997 -15.461 1.00 87.50 201 ALA A C 1
ATOM 1438 O O . ALA A 1 201 ? 13.148 -10.337 -14.742 1.00 87.50 201 ALA A O 1
ATOM 1439 N N . THR A 1 202 ? 13.822 -10.996 -16.797 1.00 84.31 202 THR A N 1
ATOM 1440 C CA . THR A 1 202 ? 12.962 -10.065 -17.550 1.00 84.31 202 THR A CA 1
ATOM 1441 C C . THR A 1 202 ? 11.807 -10.713 -18.319 1.00 84.31 202 THR A C 1
ATOM 1443 O O . THR A 1 202 ? 11.036 -10.019 -18.985 1.00 84.31 202 THR A O 1
ATOM 1446 N N . ASP A 1 203 ? 11.656 -12.029 -18.204 1.00 89.12 203 ASP A N 1
ATOM 1447 C CA . ASP A 1 203 ? 10.682 -12.867 -18.911 1.00 89.12 203 ASP A CA 1
ATOM 1448 C C . ASP A 1 203 ? 9.829 -13.735 -17.961 1.00 89.12 203 ASP A C 1
ATOM 1450 O O . ASP A 1 203 ? 9.146 -14.664 -18.389 1.00 89.12 203 ASP A O 1
ATOM 1454 N N . ALA A 1 204 ? 9.825 -13.409 -16.666 1.00 91.56 204 ALA A N 1
ATOM 1455 C CA . ALA A 1 204 ? 9.218 -14.214 -15.602 1.00 91.56 204 ALA A CA 1
ATOM 1456 C C . ALA A 1 204 ? 7.961 -13.578 -14.978 1.00 91.56 204 ALA A C 1
ATOM 1458 O O . ALA A 1 204 ? 7.565 -13.953 -13.872 1.00 91.56 204 ALA A O 1
ATOM 1459 N N . GLY A 1 205 ? 7.372 -12.581 -15.639 1.00 94.88 205 GLY A N 1
ATOM 1460 C CA . GLY A 1 205 ? 6.270 -11.775 -15.113 1.00 94.88 205 GLY A CA 1
ATOM 1461 C C . GLY A 1 205 ? 4.941 -11.919 -15.850 1.00 94.88 205 GLY A C 1
ATOM 1462 O O . GLY A 1 205 ? 4.758 -12.755 -16.739 1.00 94.88 205 GLY A O 1
ATOM 1463 N N . LEU A 1 206 ? 3.997 -11.056 -15.472 1.00 95.88 206 LEU A N 1
ATOM 1464 C CA . LEU A 1 206 ? 2.686 -10.936 -16.115 1.00 95.88 206 LEU A CA 1
ATOM 1465 C C . LEU A 1 206 ? 2.821 -10.475 -17.580 1.00 95.88 206 LEU A C 1
ATOM 1467 O O . LEU A 1 206 ? 3.733 -9.708 -17.898 1.00 95.88 206 LEU A O 1
ATOM 1471 N N . PRO A 1 207 ? 1.890 -10.845 -18.480 1.00 95.75 207 PRO A N 1
ATOM 1472 C CA . PRO A 1 207 ? 1.853 -10.298 -19.836 1.00 95.75 207 PRO A CA 1
ATOM 1473 C C . PRO A 1 207 ? 1.847 -8.764 -19.829 1.00 95.75 207 PRO A C 1
ATOM 1475 O O . PRO A 1 207 ? 0.986 -8.154 -19.196 1.00 95.75 207 PRO A O 1
ATOM 1478 N N . GLY A 1 208 ? 2.815 -8.149 -20.514 1.00 95.06 208 GLY A N 1
ATOM 1479 C CA . GLY A 1 208 ? 3.022 -6.694 -20.538 1.00 95.06 208 GLY A CA 1
ATOM 1480 C C . GLY A 1 208 ? 3.846 -6.125 -19.374 1.00 95.06 208 GLY A C 1
ATOM 1481 O O . GLY A 1 208 ? 4.264 -4.975 -19.447 1.00 95.06 208 GLY A O 1
ATOM 1482 N N . LEU A 1 209 ? 4.132 -6.928 -18.344 1.00 95.50 209 LEU A N 1
ATOM 1483 C CA . LEU A 1 209 ? 4.975 -6.608 -17.183 1.00 95.50 209 LEU A CA 1
ATOM 1484 C C . LEU A 1 209 ? 6.008 -7.725 -16.927 1.00 95.50 209 LEU A C 1
ATOM 1486 O O . LEU A 1 209 ? 6.346 -8.026 -15.786 1.00 95.50 209 LEU A O 1
ATOM 1490 N N . ALA A 1 210 ? 6.499 -8.374 -17.989 1.00 93.75 210 ALA A N 1
ATOM 1491 C CA . ALA A 1 210 ? 7.356 -9.562 -17.888 1.00 93.75 210 ALA A CA 1
ATOM 1492 C C . ALA A 1 210 ? 8.672 -9.309 -17.123 1.00 93.75 210 ALA A C 1
ATOM 1494 O O . ALA A 1 210 ? 9.251 -10.237 -16.562 1.00 93.75 210 ALA A O 1
ATOM 1495 N N . HIS A 1 211 ? 9.084 -8.040 -17.052 1.00 93.62 211 HIS A N 1
ATOM 1496 C CA . HIS A 1 211 ? 10.262 -7.567 -16.335 1.00 93.62 211 HIS A CA 1
ATOM 1497 C C . HIS A 1 211 ? 10.115 -7.523 -14.807 1.00 93.62 211 HIS A C 1
ATOM 1499 O O . HIS A 1 211 ? 11.073 -7.172 -14.127 1.00 93.62 211 HIS A O 1
ATOM 1505 N N . ILE A 1 212 ? 8.939 -7.859 -14.265 1.00 97.00 212 ILE A N 1
ATOM 1506 C CA . ILE A 1 212 ? 8.692 -7.982 -12.824 1.00 97.00 212 ILE A CA 1
ATOM 1507 C C . ILE A 1 212 ? 8.260 -9.428 -12.551 1.00 97.00 212 ILE A C 1
ATOM 1509 O O . ILE A 1 212 ? 7.165 -9.820 -12.968 1.00 97.00 212 ILE A O 1
ATOM 1513 N N . PRO A 1 213 ? 9.085 -10.246 -11.875 1.00 96.94 213 PRO A N 1
ATOM 1514 C CA . PRO A 1 213 ? 8.791 -11.658 -11.652 1.00 96.94 213 PRO A CA 1
ATOM 1515 C C . PRO A 1 213 ? 7.489 -11.895 -10.878 1.00 96.94 213 PRO A C 1
ATOM 1517 O O . PRO A 1 213 ? 7.185 -11.178 -9.925 1.00 96.94 213 PRO A O 1
ATOM 1520 N N . TYR A 1 214 ? 6.766 -12.981 -11.179 1.00 96.69 214 TYR A N 1
ATOM 1521 C CA . TYR A 1 214 ? 5.610 -13.412 -10.369 1.00 96.69 214 TYR A CA 1
ATOM 1522 C C . TYR A 1 214 ? 5.947 -13.567 -8.882 1.00 96.69 214 TYR A C 1
ATOM 1524 O O . TYR A 1 214 ? 5.114 -13.306 -8.012 1.00 96.69 214 TYR A O 1
ATOM 1532 N N . THR A 1 215 ? 7.177 -13.991 -8.591 1.00 96.75 215 THR A N 1
ATOM 1533 C CA . THR A 1 215 ? 7.672 -14.190 -7.229 1.00 96.75 215 THR A CA 1
ATOM 1534 C C . THR A 1 215 ? 7.691 -12.888 -6.429 1.00 96.75 215 THR A C 1
ATOM 1536 O O . THR A 1 215 ? 7.454 -12.937 -5.227 1.00 96.75 215 THR A O 1
ATOM 1539 N N . ASN A 1 216 ? 7.845 -11.726 -7.076 1.00 97.75 216 ASN A N 1
ATOM 1540 C CA . ASN A 1 216 ? 7.719 -10.424 -6.425 1.00 97.75 216 ASN A CA 1
ATOM 1541 C C . ASN A 1 216 ? 6.324 -10.224 -5.817 1.00 97.75 216 ASN A C 1
ATOM 1543 O O . ASN A 1 216 ? 6.186 -10.074 -4.604 1.00 97.75 216 ASN A O 1
ATOM 1547 N N . TYR A 1 217 ? 5.275 -10.337 -6.633 1.00 97.75 217 TYR A N 1
ATOM 1548 C CA . TYR A 1 217 ? 3.897 -10.146 -6.172 1.00 97.75 217 TYR A CA 1
ATOM 1549 C C . TYR A 1 217 ? 3.468 -11.202 -5.143 1.00 97.75 217 TYR A C 1
ATOM 1551 O O . TYR A 1 217 ? 2.782 -10.888 -4.171 1.00 97.75 217 TYR A O 1
ATOM 1559 N N . LEU A 1 218 ? 3.895 -12.458 -5.314 1.00 97.81 218 LEU A N 1
ATOM 1560 C CA . LEU A 1 218 ? 3.643 -13.522 -4.334 1.00 97.81 218 LEU A CA 1
ATOM 1561 C C . LEU A 1 218 ? 4.407 -13.290 -3.022 1.00 97.81 218 LEU A C 1
ATOM 1563 O O . LEU A 1 218 ? 3.879 -13.550 -1.939 1.00 97.81 218 LEU A O 1
ATOM 1567 N N . GLY A 1 219 ? 5.631 -12.777 -3.116 1.00 98.25 219 GLY A N 1
ATOM 1568 C CA . GLY A 1 219 ? 6.454 -12.381 -1.985 1.00 98.25 219 GLY A CA 1
ATOM 1569 C C . GLY A 1 219 ? 5.782 -11.292 -1.163 1.00 98.25 219 GLY A C 1
ATOM 1570 O O . GLY A 1 219 ? 5.565 -11.474 0.038 1.00 98.25 219 GLY A O 1
ATOM 1571 N N . TRP A 1 220 ? 5.363 -10.206 -1.814 1.00 98.38 220 TRP A N 1
ATOM 1572 C CA . TRP A 1 220 ? 4.676 -9.104 -1.144 1.00 98.38 220 TRP A CA 1
ATOM 1573 C C . TRP A 1 220 ? 3.309 -9.495 -0.604 1.00 98.38 220 TRP A C 1
ATOM 1575 O O . TRP A 1 220 ? 2.946 -9.058 0.487 1.00 98.38 220 TRP A O 1
ATOM 1585 N N . PHE A 1 221 ? 2.596 -10.410 -1.266 1.00 98.75 221 PHE A N 1
ATOM 1586 C CA . PHE A 1 221 ? 1.403 -11.023 -0.688 1.00 98.75 221 PHE A CA 1
ATOM 1587 C C . PHE A 1 221 ? 1.712 -11.697 0.658 1.00 98.75 221 PHE A C 1
ATOM 1589 O O . PHE A 1 221 ? 1.034 -11.439 1.654 1.00 98.75 221 PHE A O 1
ATOM 1596 N N . GLY A 1 222 ? 2.763 -12.522 0.713 1.00 98.62 222 GLY A N 1
ATOM 1597 C CA . GLY A 1 222 ? 3.208 -13.193 1.934 1.00 98.62 222 GLY A CA 1
ATOM 1598 C C . GLY A 1 222 ? 3.618 -12.215 3.038 1.00 98.62 222 GLY A C 1
ATOM 1599 O O . GLY A 1 222 ? 3.148 -12.330 4.173 1.00 98.62 222 GLY A O 1
ATOM 1600 N N . VAL A 1 223 ? 4.434 -11.211 2.711 1.00 98.62 223 VAL A N 1
ATOM 1601 C CA . VAL A 1 223 ? 4.859 -10.179 3.672 1.00 98.62 223 VAL A CA 1
ATOM 1602 C C . VAL A 1 223 ? 3.655 -9.388 4.192 1.00 98.62 223 VAL A C 1
ATOM 1604 O O . VAL A 1 223 ? 3.518 -9.196 5.402 1.00 98.62 223 VAL A O 1
ATOM 1607 N N . ALA A 1 224 ? 2.726 -9.001 3.316 1.00 98.69 224 ALA A N 1
ATOM 1608 C CA . ALA A 1 224 ? 1.531 -8.258 3.696 1.00 98.69 224 ALA A CA 1
ATOM 1609 C C . ALA A 1 224 ? 0.559 -9.084 4.559 1.00 98.69 224 ALA A C 1
ATOM 1611 O O . ALA A 1 224 ? -0.109 -8.518 5.428 1.00 98.69 224 ALA A O 1
ATOM 1612 N N . LEU A 1 225 ? 0.503 -10.415 4.400 1.00 98.81 225 LEU A N 1
ATOM 1613 C CA . LEU A 1 225 ? -0.223 -11.294 5.328 1.00 98.81 225 LEU A CA 1
ATOM 1614 C C . LEU A 1 225 ? 0.381 -11.237 6.738 1.00 98.81 225 LEU A C 1
ATOM 1616 O O . LEU A 1 225 ? -0.361 -11.104 7.716 1.00 98.81 225 LEU A O 1
ATOM 1620 N N . VAL A 1 226 ? 1.712 -11.297 6.854 1.00 98.69 226 VAL A N 1
ATOM 1621 C CA . VAL A 1 226 ? 2.412 -11.196 8.146 1.00 98.69 226 VAL A CA 1
ATOM 1622 C C . VAL A 1 226 ? 2.182 -9.820 8.772 1.00 98.69 226 VAL A C 1
ATOM 1624 O O . VAL A 1 226 ? 1.777 -9.737 9.934 1.00 98.69 226 VAL A O 1
ATOM 1627 N N . MET A 1 227 ? 2.350 -8.743 7.997 1.00 98.56 227 MET A N 1
ATOM 1628 C CA . MET A 1 227 ? 2.054 -7.381 8.447 1.00 98.56 227 MET A CA 1
ATOM 1629 C C . MET A 1 227 ? 0.603 -7.261 8.922 1.00 98.56 227 MET A C 1
ATOM 1631 O O . MET A 1 227 ? 0.358 -6.802 10.035 1.00 98.56 227 MET A O 1
ATOM 1635 N N . GLY A 1 228 ? -0.367 -7.730 8.133 1.00 98.00 228 GLY A N 1
ATOM 1636 C CA . GLY A 1 228 ? -1.784 -7.694 8.488 1.00 98.00 228 GLY A CA 1
ATOM 1637 C C . GLY A 1 228 ? -2.102 -8.473 9.769 1.00 98.00 228 GLY A C 1
ATOM 1638 O O . GLY A 1 228 ? -2.912 -8.021 10.586 1.00 98.00 228 GLY A O 1
ATOM 1639 N N . ALA A 1 229 ? -1.463 -9.625 9.987 1.00 98.31 229 ALA A N 1
ATOM 1640 C CA . ALA A 1 229 ? -1.629 -10.415 11.205 1.00 98.31 229 ALA A CA 1
ATOM 1641 C C . ALA A 1 229 ? -1.077 -9.682 12.438 1.00 98.31 229 ALA A C 1
ATOM 1643 O O . ALA A 1 229 ? -1.784 -9.546 13.442 1.00 98.31 229 ALA A O 1
ATOM 1644 N N . LEU A 1 230 ? 0.140 -9.138 12.348 1.00 98.38 230 LEU A N 1
ATOM 1645 C CA . LEU A 1 230 ? 0.755 -8.358 13.426 1.00 98.38 230 LEU A CA 1
ATOM 1646 C C . LEU A 1 230 ? -0.037 -7.084 13.728 1.00 98.38 230 LEU A C 1
ATOM 1648 O O . LEU A 1 230 ? -0.313 -6.794 14.892 1.00 98.38 230 LEU A O 1
ATOM 1652 N N . LEU A 1 231 ? -0.478 -6.367 12.692 1.00 97.06 231 LEU A N 1
ATOM 1653 C CA . LEU A 1 231 ? -1.337 -5.193 12.826 1.00 97.06 231 LEU A CA 1
ATOM 1654 C C . LEU A 1 231 ? -2.675 -5.544 13.469 1.00 97.06 231 LEU A C 1
ATOM 1656 O O . LEU A 1 231 ? -3.151 -4.789 14.311 1.00 97.06 231 LEU A O 1
ATOM 1660 N N . THR A 1 232 ? -3.264 -6.699 13.143 1.00 94.25 232 THR A N 1
ATOM 1661 C CA . THR A 1 232 ? -4.478 -7.176 13.819 1.00 94.25 232 THR A CA 1
ATOM 1662 C C . THR A 1 232 ? -4.222 -7.336 15.313 1.00 94.25 232 THR A C 1
ATOM 1664 O O . THR A 1 232 ? -4.993 -6.822 16.116 1.00 94.25 232 THR A O 1
ATOM 1667 N N . VAL A 1 233 ? -3.143 -8.015 15.710 1.00 95.00 233 VAL A N 1
ATOM 1668 C CA . VAL A 1 233 ? -2.800 -8.200 17.131 1.00 95.00 233 VAL A CA 1
ATOM 1669 C C . VAL A 1 233 ? -2.533 -6.857 17.817 1.00 95.00 233 VAL A C 1
ATOM 1671 O O . VAL A 1 233 ? -2.992 -6.637 18.940 1.00 95.00 233 VAL A O 1
ATOM 1674 N N . TRP A 1 234 ? -1.834 -5.942 17.147 1.00 94.56 234 TRP A N 1
ATOM 1675 C CA . TRP A 1 234 ? -1.503 -4.622 17.679 1.00 94.56 234 TRP A CA 1
ATOM 1676 C C . TRP A 1 234 ? -2.731 -3.725 17.877 1.00 94.56 234 TRP A C 1
ATOM 1678 O O . TRP A 1 234 ? -2.890 -3.123 18.941 1.00 94.56 234 TRP A O 1
ATOM 1688 N N . ASP A 1 235 ? -3.635 -3.689 16.895 1.00 89.56 235 ASP A N 1
ATOM 1689 C CA . ASP A 1 235 ? -4.906 -2.951 16.952 1.00 89.56 235 ASP A CA 1
ATOM 1690 C C . ASP A 1 235 ? -5.729 -3.408 18.170 1.00 89.56 235 ASP A C 1
ATOM 1692 O O . ASP A 1 235 ? -6.184 -2.597 18.971 1.00 89.56 235 ASP A O 1
ATOM 1696 N N . ARG A 1 236 ? -5.798 -4.726 18.414 1.00 86.94 236 ARG A N 1
ATOM 1697 C CA . ARG A 1 236 ? -6.481 -5.284 19.596 1.00 86.94 236 ARG A CA 1
ATOM 1698 C C . ARG A 1 236 ? -5.841 -4.876 20.914 1.00 86.94 236 ARG A C 1
ATOM 1700 O O . ARG A 1 236 ? -6.543 -4.501 21.846 1.00 86.94 236 ARG A O 1
ATOM 1707 N N . ARG A 1 237 ? -4.513 -4.965 21.011 1.00 89.00 237 ARG A N 1
ATOM 1708 C CA . ARG A 1 237 ? -3.785 -4.634 22.246 1.00 89.00 237 ARG A CA 1
ATOM 1709 C C . ARG A 1 237 ? -3.899 -3.156 22.593 1.00 89.00 237 ARG A C 1
ATOM 1711 O O . ARG A 1 237 ? -4.023 -2.812 23.762 1.00 89.00 237 ARG A O 1
ATOM 1718 N N . THR A 1 238 ? -3.848 -2.288 21.589 1.00 86.50 238 THR A N 1
ATOM 1719 C CA . THR A 1 238 ? -3.976 -0.841 21.791 1.00 86.50 238 THR A CA 1
ATOM 1720 C C . THR A 1 238 ? -5.408 -0.430 22.128 1.00 86.50 238 THR A C 1
ATOM 1722 O O . THR A 1 238 ? -5.578 0.430 22.988 1.00 86.50 238 THR A O 1
ATOM 1725 N N . ALA A 1 239 ? -6.421 -1.080 21.545 1.00 78.38 239 ALA A N 1
ATOM 1726 C CA . ALA A 1 239 ? -7.818 -0.898 21.940 1.00 78.38 239 ALA A CA 1
ATOM 1727 C C . ALA A 1 239 ? -8.074 -1.355 23.388 1.00 78.38 239 ALA A C 1
ATOM 1729 O O . ALA A 1 239 ? -8.640 -0.602 24.175 1.00 78.38 239 ALA A O 1
ATOM 1730 N N . ALA A 1 240 ? -7.575 -2.537 23.767 1.00 73.88 240 ALA A N 1
ATOM 1731 C CA . ALA A 1 240 ? -7.695 -3.052 25.132 1.00 73.88 240 ALA A CA 1
ATOM 1732 C C . ALA A 1 240 ? -6.988 -2.150 26.157 1.00 73.88 240 ALA A C 1
ATOM 1734 O O . ALA A 1 240 ? -7.540 -1.860 27.212 1.00 73.88 240 ALA A O 1
ATOM 1735 N N . TYR A 1 241 ? -5.794 -1.641 25.830 1.00 62.62 241 TYR A N 1
ATOM 1736 C CA . TYR A 1 241 ? -5.080 -0.680 26.679 1.00 62.62 241 TYR A CA 1
ATOM 1737 C C . TYR A 1 241 ? -5.858 0.631 26.876 1.00 62.62 241 TYR A C 1
ATOM 1739 O O . TYR A 1 241 ? -5.727 1.275 27.910 1.00 62.62 241 TYR A O 1
ATOM 1747 N N . ALA A 1 242 ? -6.674 1.020 25.894 1.00 66.62 242 ALA A N 1
ATOM 1748 C CA . ALA A 1 242 ? -7.549 2.183 25.978 1.00 66.62 242 ALA A CA 1
ATOM 1749 C C . ALA A 1 242 ? -8.893 1.900 26.684 1.00 66.62 242 ALA A C 1
ATOM 1751 O O . ALA A 1 242 ? -9.715 2.808 26.763 1.00 66.62 242 ALA A O 1
ATOM 1752 N N . GLY A 1 243 ? -9.126 0.679 27.188 1.00 54.25 243 GLY A N 1
ATOM 1753 C CA . GLY A 1 243 ? -10.356 0.311 27.900 1.00 54.25 243 GLY A CA 1
ATOM 1754 C C . GLY A 1 243 ? -11.590 0.158 27.005 1.00 54.25 243 GLY A C 1
ATOM 1755 O O . GLY A 1 243 ? -12.700 0.410 27.458 1.00 54.25 243 GLY A O 1
ATOM 1756 N N . LEU A 1 244 ? -11.409 -0.202 25.729 1.00 54.06 244 LEU A N 1
ATOM 1757 C CA . LEU A 1 244 ? -12.503 -0.345 24.762 1.00 54.06 244 LEU A CA 1
ATOM 1758 C C . LEU A 1 244 ? -12.881 -1.824 24.575 1.00 54.06 244 LEU A C 1
ATOM 1760 O O . LEU A 1 244 ? -12.034 -2.635 24.196 1.00 54.06 244 LEU A O 1
ATOM 1764 N N . ASP A 1 245 ? -14.159 -2.158 24.783 1.00 46.75 245 ASP A N 1
ATOM 1765 C CA . ASP A 1 245 ? -14.671 -3.540 24.737 1.00 46.75 245 ASP A CA 1
ATOM 1766 C C . ASP A 1 245 ? -14.945 -4.069 23.314 1.00 46.75 245 ASP A C 1
ATOM 1768 O O . ASP A 1 245 ? -15.061 -5.281 23.107 1.00 46.75 245 ASP A O 1
ATOM 1772 N N . THR A 1 246 ? -15.026 -3.206 22.293 1.00 45.12 246 THR A N 1
ATOM 1773 C CA . THR A 1 246 ? -15.426 -3.617 20.938 1.00 45.12 246 THR A CA 1
ATOM 1774 C C . THR A 1 246 ? -14.302 -3.565 19.902 1.00 45.12 246 THR A C 1
ATOM 1776 O O . THR A 1 246 ? -13.732 -2.530 19.566 1.00 45.12 246 THR A O 1
ATOM 1779 N N . LEU A 1 247 ? -14.058 -4.731 19.290 1.00 46.56 247 LEU A N 1
ATOM 1780 C CA . LEU A 1 247 ? -13.197 -4.985 18.122 1.00 46.56 247 LEU A CA 1
ATOM 1781 C C . LEU A 1 247 ? -13.710 -4.352 16.809 1.00 46.56 247 LEU A C 1
ATOM 1783 O O . LEU A 1 247 ? -13.460 -4.878 15.718 1.00 46.56 247 LEU A O 1
ATOM 1787 N N . SER A 1 248 ? -14.449 -3.248 16.870 1.00 41.62 248 SER A N 1
ATOM 1788 C CA . SER A 1 248 ? -15.077 -2.637 15.699 1.00 41.62 248 SER A CA 1
ATOM 1789 C C . SER A 1 248 ? -14.074 -1.767 14.945 1.00 41.62 248 SER A C 1
ATOM 1791 O O . SER A 1 248 ? -14.085 -0.549 15.062 1.00 41.62 248 SER A O 1
ATOM 1793 N N . ALA A 1 249 ? -13.178 -2.392 14.176 1.00 45.09 249 ALA A N 1
ATOM 1794 C CA . ALA A 1 249 ? -12.403 -1.767 13.092 1.00 45.09 249 ALA A CA 1
ATOM 1795 C C . ALA A 1 249 ? -11.739 -0.398 13.398 1.00 45.09 249 ALA A C 1
ATOM 1797 O O . ALA A 1 249 ? -11.513 0.402 12.489 1.00 45.09 249 ALA A O 1
ATOM 1798 N N . GLY A 1 250 ? -11.416 -0.109 14.662 1.00 42.34 250 GLY A N 1
ATOM 1799 C CA . GLY A 1 250 ? -10.926 1.201 15.092 1.00 42.34 250 GLY A CA 1
ATOM 1800 C C . GLY A 1 250 ? -11.845 2.379 14.741 1.00 42.34 250 GLY A C 1
ATOM 1801 O O . GLY A 1 250 ? -11.336 3.486 14.615 1.00 42.34 250 GLY A O 1
ATOM 1802 N N . LEU A 1 251 ? -13.145 2.127 14.554 1.00 44.66 251 LEU A N 1
ATOM 1803 C CA . LEU A 1 251 ? -14.193 3.131 14.356 1.00 44.66 251 LEU A CA 1
ATOM 1804 C C . LEU A 1 251 ? -14.910 3.499 15.659 1.00 44.66 251 LEU A C 1
ATOM 1806 O O . LEU A 1 251 ? -15.571 4.521 15.693 1.00 44.66 251 LEU A O 1
ATOM 1810 N N . ASP A 1 25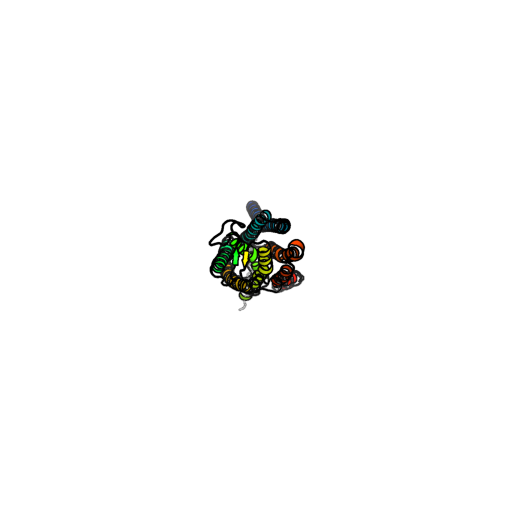2 ? -14.771 2.705 16.724 1.00 41.34 252 ASP A N 1
ATOM 1811 C CA . ASP A 1 252 ? -15.408 2.985 18.024 1.00 41.34 252 ASP A CA 1
ATOM 1812 C C . ASP A 1 252 ? -14.542 3.889 18.923 1.00 41.34 252 ASP A C 1
ATOM 1814 O O . ASP A 1 252 ? -14.871 4.121 20.082 1.00 41.34 252 ASP A O 1
ATOM 1818 N N . ARG A 1 253 ? -13.431 4.444 18.407 1.00 46.25 253 ARG A N 1
ATOM 1819 C CA . ARG A 1 253 ? -12.590 5.396 19.157 1.00 46.25 253 ARG A CA 1
ATOM 1820 C C . ARG A 1 253 ? -13.146 6.822 19.170 1.00 46.25 253 ARG A C 1
ATOM 1822 O O . ARG A 1 253 ? -12.427 7.780 19.458 1.00 46.25 253 ARG A O 1
ATOM 1829 N N . THR A 1 254 ? -14.420 6.962 18.840 1.00 46.78 254 THR A N 1
ATOM 1830 C CA . THR A 1 254 ? -15.105 8.237 18.791 1.00 46.78 254 THR A CA 1
ATOM 1831 C C . THR A 1 254 ? -15.355 8.720 20.211 1.00 46.78 254 THR A C 1
ATOM 1833 O O . THR A 1 254 ? -16.095 8.082 20.959 1.00 46.78 254 THR A O 1
ATOM 1836 N N . ASP A 1 255 ? -14.803 9.890 20.550 1.00 46.88 255 ASP A N 1
ATOM 1837 C CA . ASP A 1 255 ? -15.380 10.759 21.584 1.00 46.88 255 ASP A CA 1
ATOM 1838 C C . ASP A 1 255 ? -16.912 10.736 21.448 1.00 46.88 255 ASP A C 1
ATOM 1840 O O . ASP A 1 255 ? -17.393 10.708 20.301 1.00 46.88 255 ASP A O 1
ATOM 1844 N N . PRO A 1 256 ? -17.683 10.793 22.549 1.00 42.62 256 PRO A N 1
ATOM 1845 C CA . PRO A 1 256 ? -19.130 10.944 22.485 1.00 42.62 256 PRO A CA 1
ATOM 1846 C C . PRO A 1 256 ? -19.502 12.018 21.446 1.00 42.62 256 PRO A C 1
ATOM 1848 O O . PRO A 1 256 ? -19.148 13.192 21.560 1.00 42.62 256 PRO A O 1
ATOM 1851 N N . GLY A 1 257 ? -20.119 11.577 20.345 1.00 44.34 257 GLY A N 1
ATOM 1852 C CA . GLY A 1 257 ? -20.544 12.417 19.225 1.00 44.34 257 GLY A CA 1
ATOM 1853 C C . GLY A 1 257 ? -19.651 12.449 17.980 1.00 44.34 257 GLY A C 1
ATOM 1854 O O . GLY A 1 257 ? -19.935 13.275 17.116 1.00 44.34 257 GLY A O 1
ATOM 1855 N N . SER A 1 258 ? -18.568 11.667 17.867 1.00 52.97 258 SER A N 1
ATOM 1856 C CA . SER A 1 258 ? -17.752 11.693 16.633 1.00 52.97 258 SER A CA 1
ATOM 1857 C C . SER A 1 258 ? -18.452 10.847 15.598 1.00 52.97 258 SER A C 1
ATOM 1859 O O . SER A 1 258 ? -18.910 9.756 15.920 1.00 52.97 258 SER A O 1
ATOM 1861 N N . ASP A 1 259 ? -18.573 11.369 14.384 1.00 61.72 259 ASP A N 1
ATOM 1862 C CA . ASP A 1 259 ? -19.149 10.617 13.286 1.00 61.72 259 ASP A CA 1
ATOM 1863 C C . ASP A 1 259 ? -18.101 9.607 12.788 1.00 61.72 259 ASP A C 1
ATOM 1865 O O . ASP A 1 259 ? -17.091 10.030 12.214 1.00 61.72 259 ASP A O 1
ATOM 1869 N N . PRO A 1 260 ? -18.308 8.289 12.985 1.00 65.50 260 PRO A N 1
ATOM 1870 C CA . PRO A 1 260 ? -17.350 7.273 12.558 1.00 65.50 260 PRO A CA 1
ATOM 1871 C C . PRO A 1 260 ? -17.068 7.333 11.053 1.00 65.50 260 PRO A C 1
ATOM 1873 O O . PRO A 1 260 ? -16.037 6.850 10.593 1.00 65.50 260 PRO A O 1
ATOM 1876 N N . GLU A 1 261 ? -17.986 7.898 10.264 1.00 71.88 261 GLU A N 1
ATOM 1877 C CA . GLU A 1 261 ? -17.780 8.074 8.829 1.00 71.88 261 GLU A CA 1
ATOM 1878 C C . GLU A 1 261 ? -16.745 9.163 8.545 1.00 71.88 261 GLU A C 1
ATOM 1880 O O . GLU A 1 261 ? -15.877 8.953 7.696 1.00 71.88 261 GLU A O 1
ATOM 1885 N N . THR A 1 262 ? -16.759 10.257 9.313 1.00 76.88 262 THR A N 1
ATOM 1886 C CA . THR A 1 262 ? -15.771 11.340 9.211 1.00 76.88 262 THR A CA 1
ATOM 1887 C C . THR A 1 262 ? -14.357 10.851 9.544 1.00 76.88 262 THR A C 1
ATOM 1889 O O . THR A 1 262 ? -13.399 11.212 8.856 1.00 76.88 262 THR A O 1
ATOM 1892 N N . ASP A 1 263 ? -14.226 9.952 10.521 1.00 81.62 263 ASP A N 1
ATOM 1893 C CA . ASP A 1 263 ? -12.938 9.417 10.989 1.00 81.62 263 ASP A CA 1
ATOM 1894 C C . ASP A 1 263 ? -12.219 8.514 9.974 1.00 81.62 263 ASP A C 1
ATOM 1896 O O . ASP A 1 263 ? -11.059 8.164 10.176 1.00 81.62 263 ASP A O 1
ATOM 1900 N N . VAL A 1 264 ? -12.875 8.106 8.883 1.00 90.19 264 VAL A N 1
ATOM 1901 C CA . VAL A 1 264 ? -12.239 7.315 7.812 1.00 90.19 264 VAL A CA 1
ATOM 1902 C C . VAL A 1 264 ? -12.191 8.033 6.474 1.00 90.19 264 VAL A C 1
ATOM 1904 O O . VAL A 1 264 ? -11.630 7.487 5.524 1.00 90.19 264 VAL A O 1
ATOM 1907 N N . LEU A 1 265 ? -12.717 9.257 6.383 1.00 92.62 265 LEU A N 1
ATOM 1908 C CA . LEU A 1 265 ? -12.767 10.009 5.128 1.00 92.62 265 LEU A CA 1
ATOM 1909 C C . LEU A 1 265 ? -11.386 10.180 4.499 1.00 92.62 265 LEU A C 1
ATOM 1911 O O . LEU A 1 265 ? -11.237 9.955 3.304 1.00 92.62 265 LEU A O 1
ATOM 1915 N N . VAL A 1 266 ? -10.371 10.536 5.287 1.00 95.38 266 VAL A N 1
ATOM 1916 C CA . VAL A 1 266 ? -9.017 10.785 4.770 1.00 95.38 266 VAL A CA 1
ATOM 1917 C C . VAL A 1 266 ? -8.379 9.524 4.177 1.00 95.38 266 VAL A C 1
ATOM 1919 O O . VAL A 1 266 ? -8.021 9.558 3.001 1.00 95.38 266 VAL A O 1
ATOM 1922 N N . PRO A 1 267 ? -8.253 8.390 4.893 1.00 96.69 267 PRO A N 1
ATOM 1923 C CA . PRO A 1 267 ? -7.688 7.178 4.305 1.00 96.69 267 PRO A CA 1
ATOM 1924 C C . PRO A 1 267 ? -8.551 6.607 3.176 1.00 96.69 267 PRO A C 1
ATOM 1926 O O . PRO A 1 267 ? -7.997 6.038 2.241 1.00 96.69 267 PRO A O 1
ATOM 1929 N N . VAL A 1 268 ? -9.880 6.773 3.214 1.00 96.56 268 VAL A N 1
ATOM 1930 C CA . VAL A 1 268 ? -10.757 6.389 2.095 1.00 96.56 268 VAL A CA 1
ATOM 1931 C C . VAL A 1 268 ? -10.495 7.262 0.868 1.00 96.56 268 VAL A C 1
ATOM 1933 O O . VAL A 1 268 ? -10.373 6.730 -0.232 1.00 96.56 268 VAL A O 1
ATOM 1936 N N . ALA A 1 269 ? -10.358 8.578 1.034 1.00 97.38 269 ALA A N 1
ATOM 1937 C CA . ALA A 1 269 ? -10.043 9.495 -0.056 1.00 97.38 269 ALA A CA 1
ATOM 1938 C C . ALA A 1 269 ? -8.661 9.200 -0.650 1.00 97.38 269 ALA A C 1
ATOM 1940 O O . ALA A 1 269 ? -8.538 9.092 -1.867 1.00 97.38 269 ALA A O 1
ATOM 1941 N N . VAL A 1 270 ? -7.648 8.985 0.197 1.00 98.38 270 VAL A N 1
ATOM 1942 C CA . VAL A 1 270 ? -6.305 8.580 -0.243 1.00 98.38 270 VAL A CA 1
ATOM 1943 C C . VAL A 1 270 ? -6.363 7.241 -0.978 1.00 98.38 270 VAL A C 1
ATOM 1945 O O . VAL A 1 270 ? -5.809 7.140 -2.064 1.00 98.38 270 VAL A O 1
ATOM 1948 N N . PHE A 1 271 ? -7.089 6.241 -0.463 1.00 98.62 271 PHE A N 1
ATOM 1949 C CA . PHE A 1 271 ? -7.267 4.954 -1.146 1.00 98.62 271 PHE A CA 1
ATOM 1950 C C . PHE A 1 271 ? -7.890 5.121 -2.539 1.00 98.62 271 PHE A C 1
ATOM 1952 O O . PHE A 1 271 ? -7.381 4.578 -3.517 1.00 98.62 271 PHE A O 1
ATOM 1959 N N . LEU A 1 272 ? -9.000 5.862 -2.637 1.00 98.44 272 LEU A N 1
ATOM 1960 C CA . LEU A 1 272 ? -9.709 6.072 -3.901 1.00 98.44 272 LEU A CA 1
ATOM 1961 C C . LEU A 1 272 ? -8.860 6.866 -4.897 1.00 98.44 272 LEU A C 1
ATOM 1963 O O . LEU A 1 272 ? -8.877 6.550 -6.084 1.00 98.44 272 LEU A O 1
ATOM 1967 N N . TRP A 1 273 ? -8.101 7.854 -4.421 1.00 98.56 273 TRP A N 1
ATOM 1968 C CA . TRP A 1 273 ? -7.167 8.607 -5.24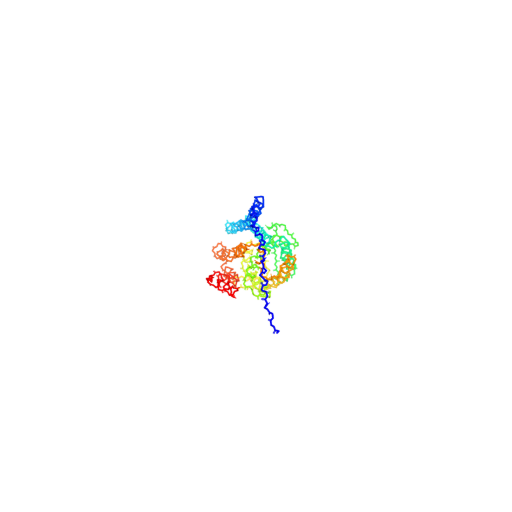9 1.00 98.56 273 TRP A CA 1
ATOM 1969 C C . TRP A 1 273 ? -6.002 7.740 -5.729 1.00 98.56 273 TRP A C 1
ATOM 1971 O O . TRP A 1 273 ? -5.702 7.748 -6.916 1.00 98.56 273 TRP A O 1
ATOM 1981 N N . THR A 1 274 ? -5.389 6.932 -4.861 1.00 98.44 274 THR A N 1
ATOM 1982 C CA . THR A 1 274 ? -4.357 5.976 -5.283 1.00 98.44 274 THR A CA 1
ATOM 1983 C C . THR A 1 274 ? -4.915 4.987 -6.300 1.00 98.44 274 THR A C 1
ATOM 1985 O O . THR A 1 274 ? -4.282 4.738 -7.311 1.00 98.44 274 THR A O 1
ATOM 1988 N N . TRP A 1 275 ? -6.123 4.463 -6.106 1.00 98.69 275 TRP A N 1
ATOM 1989 C CA . TRP A 1 275 ? -6.699 3.520 -7.061 1.00 98.69 275 TRP A CA 1
ATOM 1990 C C . TRP A 1 275 ? -7.032 4.163 -8.416 1.00 98.69 275 TRP A C 1
ATOM 1992 O O . TRP A 1 275 ? -6.534 3.729 -9.454 1.00 98.69 275 TRP A O 1
ATOM 2002 N N . LEU A 1 276 ? -7.887 5.186 -8.421 1.00 98.56 276 LEU A N 1
ATOM 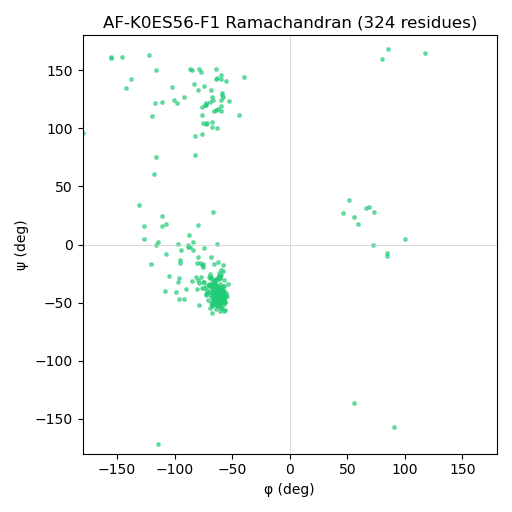2003 C CA . LEU A 1 276 ? -8.417 5.773 -9.654 1.00 98.56 276 LEU A CA 1
ATOM 2004 C C . LEU A 1 276 ? -7.422 6.744 -10.298 1.00 98.56 276 LEU A C 1
ATOM 2006 O O . LEU A 1 276 ? -7.290 6.780 -11.520 1.00 98.56 276 LEU A O 1
ATOM 2010 N N . GLY A 1 277 ? -6.705 7.510 -9.476 1.00 98.38 277 GLY A N 1
ATOM 2011 C CA . GLY A 1 277 ? -5.667 8.435 -9.915 1.00 98.38 277 GLY A CA 1
ATOM 2012 C C . GLY A 1 277 ? -4.471 7.705 -10.517 1.00 98.38 277 GLY A C 1
ATOM 2013 O O . GLY A 1 277 ? -4.037 8.098 -11.597 1.00 98.38 277 GLY A O 1
ATOM 2014 N N . SER A 1 278 ? -3.988 6.609 -9.911 1.00 98.44 278 SER A N 1
ATOM 2015 C CA . SER A 1 278 ? -2.921 5.807 -10.533 1.00 98.44 278 SER A CA 1
ATOM 2016 C C . SER A 1 278 ? -3.402 5.116 -11.806 1.00 98.44 278 SER A C 1
ATOM 2018 O O . SER A 1 278 ? -2.697 5.164 -12.804 1.00 98.44 278 SER A O 1
ATOM 2020 N N . ALA A 1 279 ? -4.626 4.577 -11.856 1.00 98.56 279 ALA A N 1
ATOM 2021 C CA . ALA A 1 279 ? -5.162 4.026 -13.107 1.00 98.56 279 ALA A CA 1
ATOM 2022 C C . ALA A 1 279 ? -5.127 5.050 -14.258 1.00 98.56 279 ALA A C 1
ATOM 2024 O O . ALA A 1 279 ? -4.681 4.729 -15.360 1.00 98.56 279 ALA A O 1
ATOM 2025 N N . LEU A 1 280 ? -5.529 6.297 -13.990 1.00 98.25 280 LEU A N 1
ATOM 2026 C CA . LEU A 1 280 ? -5.455 7.384 -14.964 1.00 98.25 280 LEU A CA 1
ATOM 2027 C C . LEU A 1 280 ? -4.006 7.768 -15.305 1.00 98.25 280 LEU A C 1
ATOM 2029 O O . LEU A 1 280 ? -3.665 7.879 -16.483 1.00 98.25 280 LEU A O 1
ATOM 2033 N N . ALA A 1 281 ? -3.157 7.967 -14.293 1.00 98.25 281 ALA A N 1
ATOM 2034 C CA . ALA A 1 281 ? -1.757 8.350 -14.463 1.00 98.25 281 ALA A CA 1
ATOM 2035 C C . ALA A 1 281 ? -1.004 7.333 -15.328 1.00 98.25 281 ALA A C 1
ATOM 2037 O O . ALA A 1 281 ? -0.377 7.705 -16.320 1.00 98.25 281 ALA A O 1
ATOM 2038 N N . HIS A 1 282 ? -1.131 6.047 -15.007 1.00 98.56 282 HIS A N 1
ATOM 2039 C CA . HIS A 1 282 ? -0.484 4.958 -15.728 1.00 98.56 282 HIS A CA 1
ATOM 2040 C C . HIS A 1 282 ? -1.011 4.807 -17.152 1.00 98.56 282 HIS A C 1
ATOM 2042 O O . HIS A 1 282 ? -0.214 4.604 -18.063 1.00 98.56 282 HIS A O 1
ATOM 2048 N N . ALA A 1 283 ? -2.320 4.952 -17.375 1.00 98.12 283 ALA A N 1
ATOM 2049 C CA . ALA A 1 283 ? -2.899 4.809 -18.710 1.00 98.12 283 ALA A CA 1
ATOM 2050 C C . ALA A 1 283 ? -2.557 5.979 -19.645 1.00 98.12 283 ALA A C 1
ATOM 2052 O O . ALA A 1 283 ? -2.294 5.756 -20.824 1.00 98.12 283 ALA A O 1
ATOM 2053 N N . VAL A 1 284 ? -2.586 7.215 -19.136 1.00 97.69 284 VAL A N 1
ATOM 2054 C CA . VAL A 1 284 ? -2.573 8.426 -19.976 1.00 97.69 284 VAL A CA 1
ATOM 2055 C C . VAL A 1 284 ? -1.249 9.179 -19.909 1.00 97.69 284 VAL A C 1
ATOM 2057 O O . VAL A 1 284 ? -0.778 9.669 -20.931 1.00 97.69 284 VAL A O 1
ATOM 2060 N N . PHE A 1 285 ? -0.642 9.282 -18.728 1.00 97.56 285 PHE A N 1
ATOM 2061 C CA . PHE A 1 285 ? 0.478 10.199 -18.498 1.00 97.56 285 PHE A CA 1
ATOM 2062 C C . PHE A 1 285 ? 1.842 9.506 -18.423 1.00 97.56 285 PHE A C 1
ATOM 2064 O O . PHE A 1 285 ? 2.852 10.127 -18.736 1.00 97.56 285 PHE A O 1
ATOM 2071 N N . LEU A 1 286 ? 1.883 8.234 -18.016 1.00 97.12 286 LEU A N 1
ATOM 2072 C CA . LEU A 1 286 ? 3.132 7.486 -17.817 1.00 97.12 286 LEU A CA 1
ATOM 2073 C C . LEU A 1 286 ? 3.397 6.426 -18.894 1.00 97.12 286 LEU A C 1
ATOM 2075 O O . LEU A 1 286 ? 4.480 5.854 -18.918 1.00 97.12 286 LEU A O 1
ATOM 2079 N N . GLY A 1 287 ? 2.435 6.154 -19.782 1.00 96.50 287 GLY A N 1
ATOM 2080 C CA . GLY A 1 287 ? 2.602 5.164 -20.852 1.00 96.50 287 GLY A CA 1
ATOM 2081 C C . GLY A 1 287 ? 2.686 3.715 -20.353 1.00 96.50 287 GLY A C 1
ATOM 2082 O O . GLY A 1 287 ? 3.370 2.893 -20.956 1.00 96.50 287 GLY A O 1
ATOM 2083 N N . LEU A 1 288 ? 1.986 3.388 -19.262 1.00 97.94 288 LEU A N 1
ATOM 2084 C CA . LEU A 1 288 ? 1.989 2.081 -18.593 1.00 97.94 288 LEU A CA 1
ATOM 2085 C C . LEU A 1 288 ? 0.591 1.418 -18.613 1.00 97.94 288 LEU A C 1
ATOM 2087 O O . LEU A 1 288 ? 0.029 1.129 -17.552 1.00 97.94 288 LEU A O 1
ATOM 2091 N N . PRO A 1 289 ? -0.002 1.131 -19.791 1.00 98.06 289 PRO A N 1
ATOM 2092 C CA . PRO A 1 289 ? -1.389 0.663 -19.888 1.00 98.06 289 PRO A CA 1
ATOM 2093 C C . PRO A 1 289 ? -1.626 -0.698 -19.218 1.00 98.06 289 PRO A C 1
ATOM 2095 O O . PRO A 1 289 ? -2.680 -0.917 -18.623 1.00 98.06 289 PRO A O 1
ATOM 2098 N N . TYR A 1 290 ? -0.647 -1.608 -19.260 1.00 98.06 290 TYR A N 1
ATOM 2099 C CA . TYR A 1 290 ? -0.755 -2.905 -18.584 1.00 98.06 290 TYR A CA 1
ATOM 2100 C C . TYR A 1 290 ? -0.814 -2.744 -17.067 1.00 98.06 290 TYR A C 1
ATOM 2102 O O . TYR A 1 290 ? -1.677 -3.332 -16.421 1.00 98.06 290 TYR A O 1
ATOM 2110 N N . SER A 1 291 ? 0.045 -1.893 -16.505 1.00 98.25 291 SER A N 1
ATOM 2111 C CA . SER A 1 291 ? -0.001 -1.559 -15.081 1.00 98.25 291 SER A CA 1
ATOM 2112 C C . SER A 1 291 ? -1.314 -0.870 -14.707 1.00 98.25 291 SER A C 1
ATOM 2114 O O . SER A 1 291 ? -1.928 -1.244 -13.711 1.00 98.25 291 SER A O 1
ATOM 2116 N N . ALA A 1 292 ? -1.817 0.039 -15.553 1.00 98.50 292 ALA A N 1
ATOM 2117 C CA . ALA A 1 292 ? -3.127 0.655 -15.357 1.00 98.50 292 ALA A CA 1
ATOM 2118 C C . ALA A 1 292 ? -4.251 -0.390 -15.238 1.00 98.50 292 ALA A C 1
ATOM 2120 O O . ALA A 1 292 ? -5.110 -0.285 -14.361 1.00 98.50 292 ALA A O 1
ATOM 2121 N N . CYS A 1 293 ? -4.214 -1.429 -16.079 1.00 98.50 293 CYS A N 1
ATOM 2122 C CA . CYS A 1 293 ? -5.179 -2.527 -16.045 1.00 98.50 293 CYS A CA 1
ATOM 2123 C C . CYS A 1 293 ? -5.012 -3.407 -14.800 1.00 98.50 293 CYS A C 1
ATOM 2125 O O . CYS A 1 293 ? -5.974 -3.599 -14.055 1.00 98.50 293 CYS A O 1
ATOM 2127 N N . TYR A 1 294 ? -3.811 -3.938 -14.555 1.00 98.44 294 TYR A N 1
ATOM 2128 C CA . TYR A 1 294 ? -3.580 -4.856 -13.438 1.00 98.44 294 TYR A CA 1
ATOM 2129 C C . TYR A 1 294 ? -3.770 -4.179 -12.083 1.00 98.44 294 TYR A C 1
ATOM 2131 O O . TYR A 1 294 ? -4.486 -4.718 -11.242 1.00 98.44 294 TYR A O 1
ATOM 2139 N N . GLY A 1 295 ? -3.200 -2.989 -11.877 1.00 98.44 295 GLY A N 1
ATOM 2140 C CA . GLY A 1 295 ? -3.395 -2.216 -10.651 1.00 98.44 295 GLY A CA 1
ATOM 2141 C C . GLY A 1 295 ? -4.849 -1.776 -10.484 1.00 98.44 295 GLY A C 1
ATOM 2142 O O . GLY A 1 295 ? -5.417 -1.879 -9.393 1.00 98.44 295 GLY A O 1
ATOM 2143 N N . GLY A 1 296 ? -5.499 -1.367 -11.582 1.00 98.56 296 GLY A N 1
ATOM 2144 C CA . GLY A 1 296 ? -6.911 -0.987 -11.594 1.00 98.56 296 GLY A CA 1
ATOM 2145 C C . GLY A 1 296 ? -7.823 -2.129 -11.144 1.00 98.56 296 GLY A C 1
ATOM 2146 O O . GLY A 1 296 ? -8.730 -1.913 -10.339 1.00 98.56 296 GLY A O 1
ATOM 2147 N N . ILE A 1 297 ? -7.551 -3.355 -11.593 1.00 98.56 297 ILE A N 1
ATOM 2148 C CA . ILE A 1 297 ? -8.253 -4.561 -11.138 1.00 98.56 297 ILE A CA 1
ATOM 2149 C C . ILE A 1 297 ? -7.864 -4.899 -9.693 1.00 98.56 297 ILE A C 1
ATOM 2151 O O . ILE A 1 297 ? -8.746 -5.123 -8.865 1.00 98.56 297 ILE A O 1
ATOM 2155 N N . GLY A 1 298 ? -6.567 -4.895 -9.375 1.00 98.44 298 GLY A N 1
ATOM 2156 C CA . GLY A 1 298 ? -6.020 -5.280 -8.075 1.00 98.44 298 GLY A CA 1
ATOM 2157 C C . GLY A 1 298 ? -6.592 -4.457 -6.923 1.00 98.44 298 GLY A C 1
ATOM 2158 O O . GLY A 1 298 ? -7.233 -5.009 -6.027 1.00 98.44 298 GLY A O 1
ATOM 2159 N N . LEU A 1 299 ? -6.453 -3.127 -6.970 1.00 98.62 299 LEU A N 1
ATOM 2160 C CA . LEU A 1 299 ? -7.094 -2.245 -5.985 1.00 98.62 299 LEU A CA 1
ATOM 2161 C C . LEU A 1 299 ? -8.620 -2.203 -6.145 1.00 98.62 299 LEU A C 1
ATOM 2163 O O . LEU A 1 299 ? -9.335 -2.009 -5.157 1.00 98.62 299 LEU A O 1
ATOM 2167 N N . GLY A 1 300 ? -9.143 -2.468 -7.345 1.00 98.56 300 GLY A N 1
ATOM 2168 C CA . GLY A 1 300 ? -10.579 -2.556 -7.606 1.00 98.56 300 GLY A CA 1
ATOM 2169 C C . GLY A 1 300 ? -11.294 -3.653 -6.818 1.00 98.56 300 GLY A C 1
ATOM 2170 O O . GLY A 1 300 ? -12.461 -3.472 -6.459 1.00 98.56 300 GLY A O 1
ATOM 2171 N N . LEU A 1 301 ? -10.595 -4.729 -6.439 1.00 98.44 301 LEU A N 1
ATOM 2172 C CA . LEU A 1 301 ? -11.130 -5.775 -5.557 1.00 98.44 301 LEU A CA 1
ATOM 2173 C C . LEU A 1 301 ? -11.542 -5.245 -4.174 1.00 98.44 301 LEU A C 1
ATOM 2175 O O . LEU A 1 301 ? -12.439 -5.806 -3.544 1.00 98.44 301 LEU A O 1
ATOM 2179 N N . LEU A 1 302 ? -10.924 -4.158 -3.705 1.00 98.38 302 LEU A N 1
ATOM 2180 C CA . LEU A 1 302 ? -11.319 -3.449 -2.483 1.00 98.38 302 LEU A CA 1
ATOM 2181 C C . LEU A 1 302 ? -12.174 -2.217 -2.810 1.00 98.38 302 LEU A C 1
ATOM 2183 O O . LEU A 1 302 ? -13.183 -1.964 -2.148 1.00 98.38 302 LEU A O 1
ATOM 2187 N N . GLY A 1 303 ? -11.808 -1.473 -3.853 1.00 98.25 303 GLY A N 1
ATOM 2188 C CA . GLY A 1 303 ? -12.456 -0.223 -4.229 1.00 98.25 303 GLY A CA 1
ATOM 2189 C C . GLY A 1 303 ? -13.910 -0.374 -4.669 1.00 98.25 303 GLY A C 1
ATOM 2190 O O . GLY A 1 303 ? -14.766 0.388 -4.218 1.00 98.25 303 GLY A O 1
ATOM 2191 N N . VAL A 1 304 ? -14.243 -1.387 -5.474 1.00 98.19 304 VAL A N 1
ATOM 2192 C CA . VAL A 1 304 ? -15.628 -1.605 -5.924 1.00 98.19 304 VAL A CA 1
ATOM 2193 C C . VAL A 1 304 ? -16.553 -1.946 -4.745 1.00 98.19 304 VAL A C 1
ATOM 2195 O O . VAL A 1 304 ? -17.565 -1.256 -4.576 1.00 98.19 304 VAL A O 1
ATOM 2198 N N . PRO A 1 305 ? -16.239 -2.927 -3.869 1.00 97.12 305 PRO A N 1
ATOM 2199 C CA . PRO A 1 305 ? -17.034 -3.163 -2.664 1.00 97.12 305 PRO A CA 1
ATOM 2200 C C . PRO A 1 305 ? -17.160 -1.937 -1.752 1.00 97.12 305 PRO A C 1
ATOM 2202 O O . PRO A 1 305 ? -18.222 -1.739 -1.155 1.00 97.12 305 PRO A O 1
ATOM 2205 N N . LEU A 1 306 ? -16.113 -1.109 -1.651 1.00 95.62 306 LEU A N 1
ATOM 2206 C CA . LEU A 1 306 ? -16.137 0.131 -0.873 1.00 95.62 306 LEU A CA 1
ATOM 2207 C C . LEU A 1 306 ? -17.157 1.128 -1.438 1.00 95.62 306 LEU A C 1
ATOM 2209 O O . LEU A 1 306 ? -18.016 1.607 -0.700 1.00 95.62 306 LEU A O 1
ATOM 2213 N N . LEU A 1 307 ? -17.137 1.385 -2.747 1.00 95.69 307 LEU A N 1
ATOM 2214 C CA . LEU A 1 307 ? -18.106 2.275 -3.397 1.00 95.69 307 LEU A CA 1
ATOM 2215 C C . LEU A 1 307 ? -19.544 1.745 -3.279 1.00 95.69 307 LEU A C 1
ATOM 2217 O O . LEU A 1 307 ? -20.475 2.503 -3.001 1.00 95.69 307 LEU A O 1
ATOM 2221 N N . LEU A 1 308 ? -19.741 0.431 -3.426 1.00 95.12 308 LEU A N 1
ATOM 2222 C CA . LEU A 1 308 ? -21.052 -0.203 -3.250 1.00 95.12 308 LEU A CA 1
ATOM 2223 C C . LEU A 1 308 ? -21.579 -0.086 -1.815 1.00 95.12 308 LEU A C 1
ATOM 2225 O O . LEU A 1 308 ? -22.794 -0.020 -1.619 1.00 95.12 308 LEU A O 1
ATOM 2229 N N . ARG A 1 309 ? -20.694 -0.052 -0.811 1.00 90.00 309 ARG A N 1
ATOM 2230 C CA . ARG A 1 309 ? -21.071 0.175 0.590 1.00 90.00 309 ARG A CA 1
ATOM 2231 C C . ARG A 1 309 ? -21.670 1.570 0.780 1.00 90.00 309 ARG A C 1
ATOM 2233 O O . ARG A 1 309 ? -22.717 1.666 1.412 1.00 90.00 309 ARG A O 1
ATOM 2240 N N . TYR A 1 310 ? -21.055 2.605 0.207 1.00 85.81 310 TYR A N 1
ATOM 2241 C CA . TYR A 1 310 ? -21.529 3.993 0.318 1.00 85.81 310 TYR A CA 1
ATOM 2242 C C . TYR A 1 310 ? -22.758 4.304 -0.548 1.00 85.81 310 TYR A C 1
ATOM 2244 O O . TYR A 1 310 ? -23.487 5.246 -0.261 1.00 85.81 310 TYR A O 1
ATOM 2252 N N . ARG A 1 311 ? -23.045 3.496 -1.577 1.00 86.12 311 ARG A N 1
ATOM 2253 C CA . ARG A 1 311 ? -24.249 3.654 -2.413 1.00 86.12 311 ARG A CA 1
ATOM 2254 C C . ARG A 1 311 ? -25.555 3.194 -1.760 1.00 86.12 311 ARG A C 1
ATOM 2256 O O . ARG A 1 311 ? -26.621 3.516 -2.276 1.00 86.12 311 ARG A O 1
ATOM 2263 N N . ARG A 1 312 ? -25.518 2.395 -0.688 1.00 74.75 312 ARG A N 1
ATOM 2264 C CA . ARG A 1 312 ? -26.748 1.856 -0.080 1.00 74.75 312 ARG A CA 1
ATOM 2265 C C . ARG A 1 312 ? -27.494 2.973 0.674 1.00 74.75 312 ARG A C 1
ATOM 2267 O O . ARG A 1 312 ? -26.905 3.525 1.600 1.00 74.75 312 ARG A O 1
ATOM 2274 N N . PRO A 1 313 ? -28.766 3.278 0.338 1.00 55.19 313 PRO A N 1
ATOM 2275 C CA . PRO A 1 313 ? -29.541 4.315 1.017 1.00 55.19 313 PRO A CA 1
ATOM 2276 C C . PRO A 1 313 ? -29.606 4.083 2.530 1.00 55.19 313 PRO A C 1
ATOM 2278 O O . PRO A 1 313 ? -29.777 2.952 2.996 1.00 55.19 313 PRO A O 1
ATOM 2281 N N . HIS A 1 314 ? -29.513 5.170 3.297 1.00 54.25 314 HIS A N 1
ATOM 2282 C CA . HIS A 1 314 ? -29.482 5.194 4.765 1.00 54.25 314 HIS A CA 1
ATOM 2283 C C . HIS A 1 314 ? -30.772 4.669 5.450 1.00 54.25 314 HIS A C 1
ATOM 2285 O O . HIS A 1 314 ? -30.843 4.600 6.679 1.00 54.25 314 HIS A O 1
ATOM 2291 N N . GLU A 1 315 ? -31.781 4.244 4.680 1.00 48.50 315 GLU A N 1
ATOM 2292 C CA . GLU A 1 315 ? -33.136 3.884 5.130 1.00 48.50 315 GLU A CA 1
ATOM 2293 C C . GLU A 1 315 ? -33.201 2.758 6.177 1.00 48.50 315 GLU A C 1
ATOM 2295 O O . GLU A 1 315 ? -34.194 2.630 6.888 1.00 48.50 315 GLU A O 1
ATOM 2300 N N . LYS A 1 316 ? -32.144 1.955 6.358 1.00 43.97 316 LYS A N 1
ATOM 2301 C CA . LYS A 1 316 ? -32.150 0.852 7.342 1.00 43.97 316 LYS A CA 1
ATOM 2302 C C . LYS A 1 316 ? -31.573 1.188 8.723 1.00 43.97 316 LYS A C 1
ATOM 2304 O O . LYS A 1 316 ? -31.668 0.341 9.611 1.00 43.97 316 LYS A O 1
ATOM 2309 N N . ARG A 1 317 ? -31.015 2.385 8.959 1.00 47.25 317 ARG A N 1
ATOM 2310 C CA . ARG A 1 317 ? -30.499 2.759 10.298 1.00 47.25 317 ARG A CA 1
ATOM 2311 C C . ARG A 1 317 ? -31.603 3.202 11.273 1.00 47.25 317 ARG A C 1
ATOM 2313 O O . ARG A 1 317 ? -31.504 2.891 12.456 1.00 47.25 317 ARG A O 1
ATOM 2320 N N . GLY A 1 318 ? -32.697 3.800 10.790 1.00 36.62 318 GLY A N 1
ATOM 2321 C CA . GLY A 1 318 ? -33.815 4.255 11.639 1.00 36.62 318 GLY A CA 1
ATOM 2322 C C . GLY A 1 318 ? -34.653 3.132 12.270 1.00 36.62 318 GLY A C 1
ATOM 2323 O O . GLY A 1 318 ? -35.176 3.283 13.370 1.00 36.62 318 GLY A O 1
ATOM 2324 N N . LEU A 1 319 ? -34.728 1.957 11.637 1.00 43.66 319 LEU A N 1
ATOM 2325 C CA . LEU A 1 319 ? -35.583 0.855 12.107 1.00 43.66 319 LEU A CA 1
ATOM 2326 C C . LEU A 1 319 ? -35.008 0.067 13.297 1.00 43.66 319 LEU A C 1
ATOM 2328 O O . LEU A 1 319 ? -35.751 -0.659 13.955 1.00 43.66 319 LEU A O 1
ATOM 2332 N N . ARG A 1 320 ? -33.707 0.198 13.602 1.00 42.44 320 ARG A N 1
ATOM 2333 C CA . ARG A 1 320 ? -33.111 -0.429 14.798 1.00 42.44 320 ARG A CA 1
ATOM 2334 C C . ARG A 1 320 ? -33.273 0.418 16.061 1.00 42.44 320 ARG A C 1
ATOM 2336 O O . ARG A 1 320 ? -33.468 -0.164 17.119 1.00 42.44 320 ARG A O 1
ATOM 2343 N N . ALA A 1 321 ? -33.292 1.747 15.951 1.00 42.69 321 ALA A N 1
ATOM 2344 C CA . ALA A 1 321 ? -33.507 2.630 17.101 1.00 42.69 321 ALA A CA 1
ATOM 2345 C C . ALA A 1 321 ? -34.942 2.538 17.666 1.00 42.69 321 ALA A C 1
ATOM 2347 O O . ALA A 1 321 ? -35.146 2.696 18.863 1.00 42.69 321 ALA A O 1
ATOM 2348 N N . GLY A 1 322 ? -35.933 2.204 16.831 1.00 37.53 322 GLY A N 1
ATOM 2349 C CA . GLY A 1 322 ? -37.328 2.048 17.264 1.00 37.53 322 GLY A CA 1
ATOM 2350 C C . GLY A 1 322 ? -37.672 0.715 17.944 1.00 37.53 322 GLY A C 1
ATOM 2351 O O . GLY A 1 322 ? -38.763 0.591 18.491 1.00 37.53 322 GLY A O 1
ATOM 2352 N N . ARG A 1 323 ? -36.786 -0.294 17.918 1.00 45.22 323 ARG A N 1
ATOM 2353 C CA . ARG A 1 323 ? -37.048 -1.615 18.534 1.00 45.22 323 ARG A CA 1
ATOM 2354 C C . ARG A 1 323 ? -36.511 -1.775 19.951 1.00 45.22 323 ARG A C 1
ATOM 2356 O O . ARG A 1 323 ? -36.908 -2.714 20.621 1.00 45.22 323 ARG A O 1
ATOM 2363 N N . THR A 1 324 ? -35.646 -0.875 20.401 1.00 49.69 324 THR A N 1
ATOM 2364 C CA . THR A 1 324 ? -35.176 -0.810 21.795 1.00 49.69 324 THR A CA 1
ATOM 2365 C C . THR A 1 324 ? -35.953 0.206 22.635 1.00 49.69 324 THR A C 1
ATOM 2367 O O . THR A 1 324 ? -35.658 0.368 23.810 1.00 49.69 324 THR A O 1
ATOM 2370 N N . ALA A 1 325 ? -36.937 0.890 22.041 1.00 45.03 325 ALA A N 1
ATOM 2371 C CA . ALA A 1 325 ? -37.780 1.892 22.694 1.00 45.03 325 ALA A CA 1
ATOM 2372 C C . ALA A 1 325 ? -39.248 1.435 22.863 1.00 45.03 325 ALA A C 1
ATOM 2374 O O . ALA A 1 325 ? -40.147 2.272 22.931 1.00 45.03 325 ALA A O 1
ATOM 2375 N N . ARG A 1 326 ? -39.508 0.122 22.896 1.00 38.16 326 ARG A N 1
ATOM 2376 C CA . ARG A 1 326 ? -40.814 -0.459 23.238 1.00 38.16 326 ARG A CA 1
ATOM 2377 C C . ARG A 1 326 ? -40.658 -1.569 24.257 1.00 38.16 326 ARG A C 1
ATOM 2379 O O . ARG A 1 326 ? -39.667 -2.319 24.123 1.00 38.16 326 ARG A O 1
#

Organism: Nocardia brasiliensis (strain ATCC 700358 / HUJEG-1) (NCBI:txid1133849)

Mean predicted aligned error: 10.23 Å

Solvent-accessible surface area (backbone atoms only — not comparable to full-atom values): 17282 Å² total; per-residue (Å²): 141,84,82,85,84,82,82,81,78,79,82,80,80,79,75,83,83,76,76,80,78,81,78,73,78,58,68,66,60,55,52,52,52,51,50,53,50,50,53,50,50,53,52,52,50,50,48,49,50,54,26,42,51,34,45,53,53,26,52,55,36,56,64,45,39,71,75,41,59,70,74,58,25,37,52,34,51,53,51,29,28,52,29,31,25,45,23,38,41,49,36,32,28,58,55,59,32,60,71,44,25,52,51,49,41,50,50,36,21,46,50,42,41,52,49,49,42,46,14,56,74,67,20,51,57,39,41,50,43,49,60,49,82,80,60,65,54,67,57,56,87,75,39,39,53,52,56,17,36,34,42,30,22,61,42,41,24,34,47,52,52,18,38,74,72,35,87,54,66,69,53,21,19,53,42,24,11,48,31,46,36,10,47,44,36,42,48,52,60,52,36,41,75,68,57,49,36,51,49,74,53,57,80,53,29,51,90,87,43,24,48,47,31,53,43,30,52,55,32,47,28,52,52,31,35,54,43,32,49,52,50,51,57,47,54,51,52,52,39,50,76,69,72,50,94,70,90,51,68,78,48,74,64,47,59,96,85,54,57,54,67,67,77,43,44,55,42,50,50,50,38,51,43,54,39,56,47,43,26,48,40,23,48,72,62,66,75,32,53,52,33,17,50,53,14,36,53,34,29,35,71,55,49,52,61,50,54,57,59,74,66,54,75,73,78,70,63,64,66,59,64,62,64,78,73,111

InterPro domains:
  IPR007354 Bisanhydrobacterioruberin hydratase CruF-like [PF04240] (78-237)
  IPR007354 Bisanhydrobacterioruberin hydratase CruF-like [PTHR39419] (79-251)

Secondary structure (DSSP, 8-state):
--PPPP-------PPP-PPPP-----HHHHHHHHHHHHHHHHHHHHHHHHHHHHHHHHHHHHHHSTT--HHHHHHHHHHHHHHHHHHHHHHHHHHHHHHHHHHHHHHHHHHHHHHHHHHHHH-TTT-SEEEPTTSSS-EETTEEHHHHHHHHHHHHHHHHHHHHH-SSHHHHHHHHHHHHHHHHHHHHHHHHHTTSEEES-SSSEETTEEEEEHHHHHHHHHHHHHHHHHHHHHHHHHHHHTT----STTTS---TT--TTGGGHHHHHHHHIIIIIHHHIIIIISS-HHHHHHHHHHHHHHHHHHHHHHTS-GGGSHHHHTTS--

Foldseek 3Di:
DDDDDDDDPDDDDDDDDDPPDPPDPDPVVVVVVVVVVVVVVVLLCCLQVVLQVLLVQLLVLLVCLLVDADLRNLVSLLVNLCSLLVSLLSLCCSQQNNQLSVLLLCLQLVLQLVLVLCCCVPVPQFAHKAFDPPSNDDDDNRHRSSSSSSRNRQLRLQLLLLLVQDDDLQSSLQSSLLSQLLLCLLVVVLCVLNRRMFHPQQQQDDVLRRRGHPSNSVRSSVSSSVSSNSSLVSSVVSCVVVVHPDPRSSLVSDDVDDDSVSSSVSSPVSLVCSQPVSLCCCCPRSVNNSSSVSSNVSSCVSVVVSVVVVPDDPVPPVVVVVVVVD